Protein AF-A0A9D2CL68-F1 (afdb_monomer_lite)

Radius of gyration: 41.81 Å; chains: 1; bounding box: 88×127×93 Å

Organism: NCBI:txid2838475

pLDDT: mean 77.02, std 19.16, range [35.69, 97.31]

Structure (mmCIF, N/CA/C/O backbone):
data_AF-A0A9D2CL68-F1
#
_entry.id   AF-A0A9D2CL68-F1
#
loop_
_atom_site.group_PDB
_atom_site.id
_atom_site.type_symbol
_atom_site.label_atom_id
_atom_site.label_alt_id
_atom_site.label_comp_id
_atom_site.label_asym_id
_atom_site.label_entity_id
_atom_site.label_seq_id
_atom_site.pdbx_PDB_ins_code
_atom_site.Cartn_x
_atom_site.Cartn_y
_atom_site.Cartn_z
_atom_site.occupancy
_atom_site.B_iso_or_equiv
_atom_site.auth_seq_id
_atom_site.auth_comp_id
_atom_site.auth_asym_id
_atom_site.auth_atom_id
_atom_site.pdbx_PDB_model_num
ATOM 1 N N . MET A 1 1 ? 48.695 60.028 10.347 1.00 41.09 1 MET A N 1
ATOM 2 C CA . MET A 1 1 ? 48.444 58.749 9.650 1.00 41.09 1 MET A CA 1
ATOM 3 C C . MET A 1 1 ? 47.715 59.037 8.351 1.00 41.09 1 MET A C 1
ATOM 5 O O . MET A 1 1 ? 46.585 59.495 8.410 1.00 41.09 1 MET A O 1
ATOM 9 N N . ALA A 1 2 ? 48.354 58.797 7.210 1.00 38.94 2 ALA A N 1
ATOM 10 C CA . ALA A 1 2 ? 47.689 58.526 5.937 1.00 38.94 2 ALA A CA 1
ATOM 11 C C . ALA A 1 2 ? 48.730 57.860 5.027 1.00 38.94 2 ALA A C 1
ATOM 13 O O . ALA A 1 2 ? 49.757 58.460 4.725 1.00 38.94 2 ALA A O 1
ATOM 14 N N . SER A 1 3 ? 48.499 56.601 4.664 1.00 46.25 3 SER A N 1
ATOM 15 C CA . SER A 1 3 ? 49.307 55.857 3.699 1.00 46.25 3 SER A CA 1
ATOM 16 C C . SER A 1 3 ? 48.374 55.285 2.649 1.00 46.25 3 SER A C 1
ATOM 18 O O . SER A 1 3 ? 47.432 54.571 2.996 1.00 46.25 3 SER A O 1
ATOM 20 N N . LYS A 1 4 ? 48.661 55.582 1.380 1.00 44.41 4 LYS A N 1
ATOM 21 C CA . LYS A 1 4 ? 48.534 54.617 0.287 1.00 44.41 4 LYS A CA 1
ATOM 22 C C . LYS A 1 4 ? 49.194 55.174 -0.968 1.00 44.41 4 LYS A C 1
ATOM 24 O O . LYS A 1 4 ? 48.723 56.154 -1.531 1.00 44.41 4 LYS A O 1
ATOM 29 N N . ILE A 1 5 ? 50.240 54.505 -1.435 1.00 54.69 5 ILE A N 1
ATOM 30 C CA . ILE A 1 5 ? 50.645 54.564 -2.838 1.00 54.69 5 ILE A CA 1
ATOM 31 C C . ILE A 1 5 ? 50.730 53.112 -3.290 1.00 54.69 5 ILE A C 1
ATOM 33 O O . ILE A 1 5 ? 51.575 52.358 -2.816 1.00 54.69 5 ILE A O 1
ATOM 37 N N . GLY A 1 6 ? 49.792 52.701 -4.137 1.00 44.69 6 GLY A N 1
ATOM 38 C CA . GLY A 1 6 ? 49.859 51.424 -4.835 1.00 44.69 6 GLY A CA 1
ATOM 39 C C . GLY A 1 6 ? 50.338 51.679 -6.255 1.00 44.69 6 GLY A C 1
ATOM 40 O O . GLY A 1 6 ? 49.649 52.359 -7.011 1.00 44.69 6 GLY A O 1
ATOM 41 N N . GLN A 1 7 ? 51.512 51.158 -6.606 1.00 58.44 7 GLN A N 1
ATOM 42 C CA . GLN A 1 7 ? 51.995 51.125 -7.983 1.00 58.44 7 GLN A CA 1
ATOM 43 C C . GLN A 1 7 ? 51.363 49.915 -8.682 1.00 58.44 7 GLN A C 1
ATOM 45 O O . GLN A 1 7 ? 51.482 48.788 -8.205 1.00 58.44 7 GLN A O 1
ATOM 50 N N . VAL A 1 8 ? 50.657 50.156 -9.787 1.00 52.56 8 VAL A N 1
ATOM 51 C CA . VAL A 1 8 ? 50.037 49.106 -10.604 1.00 52.56 8 VAL A CA 1
ATOM 52 C C . VAL A 1 8 ? 50.963 48.805 -11.777 1.00 52.56 8 VAL A C 1
ATOM 54 O O . VAL A 1 8 ? 51.162 49.655 -12.642 1.00 52.56 8 VAL A O 1
ATOM 57 N N . THR A 1 9 ? 51.524 47.599 -11.806 1.00 55.41 9 THR A N 1
ATOM 58 C CA . THR A 1 9 ? 52.290 47.085 -12.948 1.00 55.41 9 THR A CA 1
ATOM 59 C C . THR A 1 9 ? 51.378 46.186 -13.775 1.00 55.41 9 THR A C 1
ATOM 61 O O . THR A 1 9 ? 50.879 45.180 -13.273 1.00 55.41 9 THR A O 1
ATOM 64 N N . TYR A 1 10 ? 51.150 46.538 -15.040 1.00 49.12 10 TYR A N 1
ATOM 65 C CA . TYR A 1 10 ? 50.358 45.723 -15.960 1.00 49.12 10 TYR A CA 1
ATOM 66 C C . TYR A 1 10 ? 51.259 44.675 -16.620 1.00 49.12 10 TYR A C 1
ATOM 68 O O . TYR A 1 10 ? 52.189 45.022 -17.344 1.00 49.12 10 TYR A O 1
ATOM 76 N N . LEU A 1 11 ? 50.991 43.392 -16.372 1.00 51.81 11 LEU A N 1
ATOM 77 C CA . LEU A 1 11 ? 51.608 42.297 -17.121 1.00 51.81 11 LEU A CA 1
ATOM 78 C C . LEU A 1 11 ? 50.937 42.199 -18.497 1.00 51.81 11 LEU A C 1
ATOM 80 O O . LEU A 1 11 ? 49.707 42.184 -18.585 1.00 51.81 11 LEU A O 1
ATOM 84 N N . GLN A 1 12 ? 51.729 42.126 -19.570 1.00 59.56 12 GLN A N 1
ATOM 85 C CA . GLN A 1 12 ? 51.199 41.878 -20.910 1.00 59.56 12 GLN A CA 1
ATOM 86 C C . GLN A 1 12 ? 50.575 40.478 -20.956 1.00 59.56 12 GLN A C 1
ATOM 88 O O . GLN A 1 12 ? 51.215 39.480 -20.625 1.00 59.56 12 GLN A O 1
ATOM 93 N N . LYS A 1 13 ? 49.300 40.415 -21.342 1.00 51.78 13 LYS A N 1
ATOM 94 C CA . LYS A 1 13 ? 48.566 39.164 -21.527 1.00 51.78 13 LYS A CA 1
ATOM 95 C C . LYS A 1 13 ? 49.196 38.403 -22.697 1.00 51.78 13 LYS A C 1
ATOM 97 O O . LYS A 1 13 ? 49.239 38.942 -23.798 1.00 51.78 13 LYS A O 1
ATOM 102 N N . GLY A 1 14 ? 49.680 37.183 -22.452 1.00 56.53 14 GLY A N 1
ATOM 103 C CA . GLY A 1 14 ? 50.157 36.296 -23.516 1.00 56.53 14 GLY A CA 1
ATOM 104 C C . GLY A 1 14 ? 49.073 36.062 -24.572 1.00 56.53 14 GLY A C 1
ATOM 105 O O . GLY A 1 14 ? 47.879 36.107 -24.252 1.00 56.53 14 GLY A O 1
ATOM 106 N N . GLU A 1 15 ? 49.480 35.859 -25.825 1.00 66.19 15 GLU A N 1
ATOM 107 C CA . GLU A 1 15 ? 48.543 35.663 -26.933 1.00 66.19 15 GLU A CA 1
ATOM 108 C C . GLU A 1 15 ? 47.627 34.460 -26.679 1.00 66.19 15 GLU A C 1
ATOM 110 O O . GLU A 1 15 ? 48.023 33.431 -26.127 1.00 66.19 15 GLU A O 1
ATOM 115 N N . LYS A 1 16 ? 46.353 34.624 -27.045 1.00 59.41 16 LYS A N 1
ATOM 116 C CA . LYS A 1 16 ? 45.346 33.571 -26.950 1.00 59.41 16 LYS A CA 1
ATOM 117 C C . LYS A 1 16 ? 45.708 32.509 -27.989 1.00 59.41 16 LYS A C 1
ATOM 119 O O . LYS A 1 16 ? 45.702 32.825 -29.170 1.00 59.41 16 LYS A O 1
ATOM 124 N N . GLY A 1 17 ? 46.001 31.283 -27.556 1.00 57.84 17 GLY A N 1
ATOM 125 C CA . GLY A 1 17 ? 46.155 30.163 -28.487 1.00 57.84 17 GLY A CA 1
ATOM 126 C C . GLY A 1 17 ? 44.896 29.976 -29.339 1.00 57.84 17 GLY A C 1
ATOM 127 O O . GLY A 1 17 ? 43.792 30.310 -28.888 1.00 57.84 17 GLY A O 1
ATOM 128 N N . ASP A 1 18 ? 45.062 29.467 -30.558 1.00 63.00 18 ASP A N 1
ATOM 129 C CA . ASP A 1 18 ? 43.951 29.238 -31.481 1.00 63.00 18 ASP A CA 1
ATOM 130 C C . ASP A 1 18 ? 42.862 28.369 -30.836 1.00 63.00 18 ASP A C 1
ATOM 132 O O . ASP A 1 18 ? 43.133 27.444 -30.063 1.00 63.00 18 ASP A O 1
ATOM 136 N N . ALA A 1 19 ? 41.598 28.692 -31.123 1.00 57.28 19 ALA A N 1
ATOM 137 C CA . ALA A 1 19 ? 40.487 27.850 -30.708 1.00 57.28 19 ALA A CA 1
ATOM 138 C C . ALA A 1 19 ? 40.583 26.534 -31.487 1.00 57.28 19 ALA A C 1
ATOM 140 O O . ALA A 1 19 ? 40.503 26.554 -32.708 1.00 57.28 19 ALA A O 1
ATOM 141 N N . GLY A 1 20 ? 40.778 25.409 -30.797 1.00 57.12 20 GLY A N 1
ATOM 142 C CA . GLY A 1 20 ? 40.793 24.107 -31.462 1.00 57.12 20 GLY A CA 1
ATOM 143 C C . GLY A 1 20 ? 39.478 23.851 -32.202 1.00 57.12 20 GLY A C 1
ATOM 144 O O . GLY A 1 20 ? 38.408 24.210 -31.700 1.00 57.12 20 GLY A O 1
ATOM 145 N N . ASP A 1 21 ? 39.557 23.223 -33.375 1.00 64.00 21 ASP A N 1
ATOM 146 C CA . ASP A 1 21 ? 38.376 22.865 -34.154 1.00 64.00 21 ASP A CA 1
ATOM 147 C C . ASP A 1 21 ? 37.488 21.910 -33.353 1.00 64.00 21 ASP A C 1
ATOM 149 O O . ASP A 1 21 ? 37.909 20.840 -32.899 1.00 64.00 21 ASP A O 1
ATOM 153 N N . ARG A 1 22 ? 36.226 22.300 -33.157 1.00 64.50 22 ARG A N 1
ATOM 154 C CA . ARG A 1 22 ? 35.227 21.401 -32.588 1.00 64.50 22 ARG A CA 1
ATOM 155 C C . ARG A 1 22 ? 34.868 20.396 -33.680 1.00 64.50 22 ARG A C 1
ATOM 157 O O . ARG A 1 22 ? 34.143 20.742 -34.604 1.00 64.50 22 ARG A O 1
ATOM 164 N N . GLY A 1 23 ? 35.392 19.175 -33.575 1.00 72.81 23 GLY A N 1
ATOM 165 C CA . GLY A 1 23 ? 35.028 18.073 -34.469 1.00 72.81 23 GLY A CA 1
ATOM 166 C C . GLY A 1 23 ? 33.510 17.805 -34.506 1.00 72.81 23 GLY A C 1
ATOM 167 O O . GLY A 1 23 ? 32.762 18.334 -33.671 1.00 72.81 23 GLY A O 1
ATOM 168 N N . PRO A 1 24 ? 33.039 16.976 -35.454 1.00 81.00 24 PRO A N 1
ATOM 169 C CA . PRO A 1 24 ? 31.614 16.742 -35.676 1.00 81.00 24 PRO A CA 1
ATOM 170 C C . PRO A 1 24 ? 30.920 16.208 -34.417 1.00 81.00 24 PRO A C 1
ATOM 172 O O . PRO A 1 24 ? 31.455 15.369 -33.685 1.00 81.00 24 PRO A O 1
ATOM 175 N N . SER A 1 25 ? 29.703 16.688 -34.159 1.00 83.44 25 SER A N 1
ATOM 176 C CA . SER A 1 25 ? 28.900 16.268 -33.005 1.00 83.44 25 SER A CA 1
ATOM 177 C C . SER A 1 25 ? 28.061 15.030 -33.330 1.00 83.44 25 SER A C 1
ATOM 179 O O . SER A 1 25 ? 27.580 14.854 -34.444 1.00 83.44 25 SER A O 1
ATOM 181 N N . LEU A 1 26 ? 27.838 14.152 -32.354 1.00 81.19 26 LEU A N 1
ATOM 182 C CA . LEU A 1 26 ? 26.971 12.991 -32.567 1.00 81.19 26 LEU A CA 1
ATOM 183 C C . LEU A 1 26 ? 25.503 13.407 -32.701 1.00 81.19 26 LEU A C 1
ATOM 185 O O . LEU A 1 26 ? 24.995 14.160 -31.870 1.00 81.19 26 LEU A O 1
ATOM 189 N N . ARG A 1 27 ? 24.813 12.871 -33.714 1.00 85.81 27 ARG A N 1
ATOM 190 C CA . ARG A 1 27 ? 23.383 13.097 -33.960 1.00 85.81 27 ARG A CA 1
ATOM 191 C C . ARG A 1 27 ? 22.660 11.759 -34.117 1.00 85.81 27 ARG A C 1
ATOM 193 O O . ARG A 1 27 ? 22.935 10.992 -35.031 1.00 85.81 27 ARG A O 1
ATOM 200 N N . GLY A 1 28 ? 21.740 11.460 -33.203 1.00 76.25 28 GLY A N 1
ATOM 201 C CA . GLY A 1 28 ? 21.021 10.181 -33.147 1.00 76.25 28 GLY A CA 1
ATOM 202 C C . GLY A 1 28 ? 21.151 9.473 -31.790 1.00 76.25 28 GLY A C 1
ATOM 203 O O . GLY A 1 28 ? 21.704 10.056 -30.858 1.00 76.25 28 GLY A O 1
ATOM 204 N N . PRO A 1 29 ? 20.636 8.235 -31.652 1.00 82.25 29 PRO A N 1
ATOM 205 C CA . PRO A 1 29 ? 20.155 7.369 -32.728 1.00 82.25 29 PRO A CA 1
ATOM 206 C C . PRO A 1 29 ? 18.729 7.704 -33.208 1.00 82.25 29 PRO A C 1
ATOM 208 O O . PRO A 1 29 ? 17.794 7.744 -32.415 1.00 82.25 29 PRO A O 1
ATOM 211 N N . LEU A 1 30 ? 18.545 7.903 -34.517 1.00 84.25 30 LEU A N 1
ATOM 212 C CA . LEU A 1 30 ? 17.237 8.122 -35.156 1.00 84.25 30 LEU A CA 1
ATOM 213 C C . LEU A 1 30 ? 16.649 6.798 -35.667 1.00 84.25 30 LEU A C 1
ATOM 215 O O . LEU A 1 30 ? 17.352 6.040 -36.313 1.00 84.25 30 LEU A O 1
ATOM 219 N N . ASP A 1 31 ? 15.364 6.501 -35.490 1.00 88.25 31 ASP A N 1
ATOM 220 C CA . ASP A 1 31 ? 14.771 5.330 -36.163 1.00 88.25 31 ASP A CA 1
ATOM 221 C C . ASP A 1 31 ? 14.797 5.523 -37.684 1.00 88.25 31 ASP A C 1
ATOM 223 O O . ASP A 1 31 ? 14.068 6.357 -38.223 1.00 88.25 31 ASP A O 1
ATOM 227 N N . TRP A 1 32 ? 15.632 4.750 -38.389 1.00 92.31 32 TRP A N 1
ATOM 228 C CA . TRP A 1 32 ? 15.843 4.891 -39.826 1.00 92.31 32 TRP A CA 1
ATOM 229 C C . TRP A 1 32 ? 14.521 4.792 -40.575 1.00 92.31 32 TRP A C 1
ATOM 231 O O . TRP A 1 32 ? 14.319 5.553 -41.518 1.00 92.31 32 TRP A O 1
ATOM 241 N N . LYS A 1 33 ? 13.589 3.919 -40.156 1.00 88.69 33 LYS A N 1
ATOM 242 C CA . LYS A 1 33 ? 12.283 3.776 -40.827 1.00 88.69 33 LYS A CA 1
ATOM 243 C C . LYS A 1 33 ? 11.426 5.042 -40.726 1.00 88.69 33 LYS A C 1
ATOM 245 O O . LYS A 1 33 ? 10.538 5.210 -41.554 1.00 88.69 33 LYS A O 1
ATOM 250 N N . LYS A 1 34 ? 11.705 5.926 -39.764 1.00 89.81 34 LYS A N 1
ATOM 251 C CA . LYS A 1 34 ? 10.950 7.160 -39.493 1.00 89.81 34 LYS A CA 1
ATOM 252 C C . LYS A 1 34 ? 11.611 8.429 -40.036 1.00 89.81 34 LYS A C 1
ATOM 254 O O . LYS A 1 34 ? 10.980 9.477 -40.024 1.00 89.81 34 LYS A O 1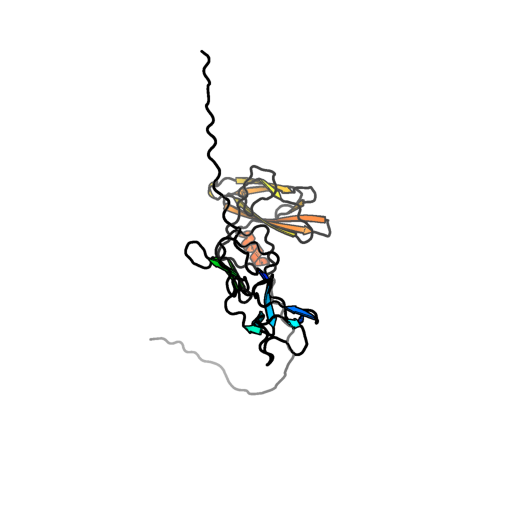
ATOM 259 N N . VAL A 1 35 ? 12.854 8.351 -40.516 1.00 91.88 35 VAL A N 1
ATOM 260 C CA . VAL A 1 35 ? 13.526 9.488 -41.169 1.00 91.88 35 VAL A CA 1
ATOM 261 C C . VAL A 1 35 ? 12.959 9.701 -42.582 1.00 91.88 35 VAL A C 1
ATOM 263 O O . VAL A 1 35 ? 12.783 8.728 -43.315 1.00 91.88 35 VAL A O 1
ATOM 266 N N . GLU A 1 36 ? 12.708 10.951 -42.984 1.00 92.88 36 GLU A N 1
ATOM 267 C CA . GLU A 1 36 ? 12.136 11.324 -44.290 1.00 92.88 36 GLU A CA 1
ATOM 268 C C . GLU A 1 36 ? 13.088 11.082 -45.475 1.00 92.88 36 GLU A C 1
ATOM 270 O O . GLU A 1 36 ? 14.306 11.268 -45.381 1.00 92.88 36 GLU A O 1
ATOM 275 N N . THR A 1 37 ? 12.536 10.674 -46.623 1.00 93.56 37 THR A N 1
ATOM 276 C CA . THR A 1 37 ? 13.293 10.528 -47.880 1.00 93.56 37 THR A CA 1
ATOM 277 C C . THR A 1 37 ? 13.924 11.862 -48.275 1.00 93.56 37 THR A C 1
ATOM 279 O O . THR A 1 37 ? 13.272 12.896 -48.228 1.00 93.56 37 THR A O 1
ATOM 282 N N . GLY A 1 38 ? 15.192 11.840 -48.689 1.00 92.62 38 GLY A N 1
ATOM 283 C CA . GLY A 1 38 ? 15.956 13.052 -48.992 1.00 92.62 38 GLY A CA 1
ATOM 284 C C . GLY A 1 38 ? 16.735 13.636 -47.808 1.00 92.62 38 GLY A C 1
ATOM 285 O O . GLY A 1 38 ? 17.585 14.492 -48.047 1.00 92.62 38 GLY A O 1
ATOM 286 N N . PHE A 1 39 ? 16.534 13.150 -46.571 1.00 94.88 39 PHE A N 1
ATOM 287 C CA . PHE A 1 39 ? 17.338 13.559 -45.410 1.00 94.88 39 PHE A CA 1
ATOM 288 C C . PHE A 1 39 ? 18.833 13.328 -45.656 1.00 94.88 39 PHE A C 1
ATOM 290 O O . PHE A 1 39 ? 19.222 12.250 -46.108 1.00 94.88 39 PHE A O 1
ATOM 297 N N . GLN A 1 40 ? 19.658 14.328 -45.350 1.00 96.50 40 GLN A N 1
ATOM 298 C CA . GLN A 1 40 ? 21.104 14.274 -45.554 1.00 96.50 40 GLN A CA 1
ATOM 299 C C . GLN A 1 40 ? 21.794 13.699 -44.316 1.00 96.50 40 GLN A C 1
ATOM 301 O O . GLN A 1 40 ? 22.007 14.410 -43.331 1.00 96.50 40 GLN A O 1
ATOM 306 N N . PHE A 1 41 ? 22.136 12.412 -44.375 1.00 96.38 41 PHE A N 1
ATOM 307 C CA . PHE A 1 41 ? 22.974 11.785 -43.361 1.00 96.38 41 PHE A CA 1
ATOM 308 C C . PHE A 1 41 ? 24.434 12.170 -43.570 1.00 96.38 41 PHE A C 1
ATOM 310 O O . PHE A 1 41 ? 24.908 12.174 -44.705 1.00 96.38 41 PHE A O 1
ATOM 317 N N . GLN A 1 42 ? 25.132 12.444 -42.476 1.00 96.12 42 GLN A N 1
ATOM 318 C CA . GLN A 1 42 ? 26.525 12.858 -42.427 1.00 96.12 42 GLN A CA 1
ATOM 319 C C . GLN A 1 42 ? 27.367 11.790 -41.737 1.00 96.12 42 GLN A C 1
ATOM 321 O O . GLN A 1 42 ? 26.966 11.185 -40.737 1.00 96.12 42 GLN A O 1
ATOM 326 N N . SER A 1 43 ? 28.529 11.529 -42.317 1.00 91.75 43 SER A N 1
ATOM 327 C CA . SER A 1 43 ? 29.478 10.533 -41.829 1.00 91.75 43 SER A CA 1
ATOM 328 C C . SER A 1 43 ? 30.402 11.058 -40.728 1.00 91.75 43 SER A C 1
ATOM 330 O O . SER A 1 43 ? 30.985 10.261 -39.988 1.00 91.75 43 SER A O 1
ATOM 332 N N . GLY A 1 44 ? 30.496 12.384 -40.604 1.00 88.94 44 GLY A N 1
ATOM 333 C CA . GLY A 1 44 ? 31.461 13.092 -39.772 1.00 88.94 44 GLY A CA 1
ATOM 334 C C . GLY A 1 44 ? 32.797 13.323 -40.470 1.00 88.94 44 GLY A C 1
ATOM 335 O O . GLY A 1 44 ? 33.827 13.304 -39.803 1.00 88.94 44 GLY A O 1
ATOM 336 N N . ALA A 1 45 ? 32.798 13.470 -41.797 1.00 88.06 45 ALA A N 1
ATOM 337 C CA . ALA A 1 45 ? 33.985 13.872 -42.546 1.00 88.06 45 ALA A CA 1
ATOM 338 C C . ALA A 1 45 ? 34.373 15.332 -42.237 1.00 88.06 45 ALA A C 1
ATOM 340 O O . ALA A 1 45 ? 33.584 16.089 -41.670 1.00 88.06 45 ALA A O 1
ATOM 341 N N . ASP A 1 46 ? 35.584 15.742 -42.614 1.00 85.56 46 ASP A N 1
ATOM 342 C CA . ASP A 1 46 ? 36.077 17.100 -42.366 1.00 85.56 46 ASP A CA 1
ATOM 343 C C . ASP A 1 46 ? 35.123 18.160 -42.945 1.00 85.56 46 ASP A C 1
ATOM 345 O O . ASP A 1 46 ? 34.750 18.119 -44.118 1.00 85.56 46 ASP A O 1
ATOM 349 N N . GLY A 1 47 ? 34.719 19.115 -42.103 1.00 84.75 47 GLY A N 1
ATOM 350 C CA . GLY A 1 47 ? 33.743 20.153 -42.452 1.00 84.75 47 GLY A CA 1
ATOM 351 C C . GLY A 1 47 ? 32.275 19.742 -42.294 1.00 84.75 47 GLY A C 1
ATOM 352 O O . GLY A 1 47 ? 31.395 20.584 -42.482 1.00 84.75 47 GLY A O 1
ATOM 353 N N . GLU A 1 48 ? 31.987 18.491 -41.924 1.00 90.44 48 GLU A N 1
ATOM 354 C CA . GLU A 1 48 ? 30.640 18.067 -41.540 1.00 90.44 48 GLU A CA 1
ATOM 355 C C . GLU A 1 48 ? 30.332 18.430 -40.087 1.00 90.44 48 GLU A C 1
ATOM 357 O O . GLU A 1 48 ? 31.187 18.391 -39.203 1.00 90.44 48 GLU A O 1
ATOM 362 N N . GLU A 1 49 ? 29.072 18.771 -39.834 1.00 89.50 49 GLU A N 1
ATOM 363 C CA . GLU A 1 49 ? 28.612 19.167 -38.504 1.00 89.50 49 GLU A CA 1
ATOM 364 C C . GLU A 1 49 ? 28.322 17.944 -37.622 1.00 89.50 49 GLU A C 1
ATOM 366 O O . GLU A 1 49 ? 28.476 18.007 -36.398 1.00 89.50 49 GLU A O 1
ATOM 371 N N . PHE A 1 50 ? 27.933 16.816 -38.233 1.00 91.81 50 PHE A N 1
ATOM 372 C CA . PHE A 1 50 ? 27.423 15.652 -37.520 1.00 91.81 50 PHE A CA 1
ATOM 373 C C . PHE A 1 50 ? 28.061 14.321 -37.916 1.00 91.81 50 PHE A C 1
ATOM 375 O O . PHE A 1 50 ? 28.393 14.074 -39.071 1.00 91.81 50 PHE A O 1
ATOM 382 N N . ILE A 1 51 ? 28.117 13.417 -36.939 1.00 89.06 51 ILE A N 1
ATOM 383 C CA . ILE A 1 51 ? 28.189 11.969 -37.155 1.00 89.06 51 ILE A CA 1
ATOM 384 C C . ILE A 1 51 ? 26.788 11.401 -36.894 1.00 89.06 51 ILE A C 1
ATOM 386 O O . ILE A 1 51 ? 26.321 11.428 -35.750 1.00 89.06 51 ILE A O 1
ATOM 390 N N . ASP A 1 52 ? 26.117 10.881 -37.924 1.00 91.94 52 ASP A N 1
ATOM 391 C CA . ASP A 1 52 ? 24.748 10.368 -37.792 1.00 91.94 52 ASP A CA 1
ATOM 392 C C . ASP A 1 52 ? 24.666 8.903 -37.351 1.00 91.94 52 ASP A C 1
ATOM 394 O O . ASP A 1 52 ? 25.347 8.026 -37.894 1.00 91.94 52 ASP A O 1
ATOM 398 N N . ILE A 1 53 ? 23.737 8.632 -36.429 1.00 89.50 53 ILE A N 1
ATOM 399 C CA . ILE A 1 53 ? 23.374 7.298 -35.942 1.00 89.50 53 ILE A CA 1
ATOM 400 C C . ILE A 1 53 ? 21.892 7.033 -36.153 1.00 89.50 53 ILE A C 1
ATOM 402 O O . ILE A 1 53 ? 21.054 7.889 -35.876 1.00 89.50 53 ILE A O 1
ATOM 406 N N . VAL A 1 54 ? 21.550 5.814 -36.568 1.00 90.56 54 VAL A N 1
ATOM 407 C CA . VAL A 1 54 ? 20.167 5.362 -36.723 1.00 90.56 54 VAL A CA 1
ATOM 408 C C . VAL A 1 54 ? 19.898 4.002 -36.085 1.00 90.56 54 VAL A C 1
ATOM 410 O O . VAL A 1 54 ? 20.796 3.171 -36.026 1.00 90.56 54 VAL A O 1
ATOM 413 N N . THR A 1 55 ? 18.664 3.728 -35.655 1.00 89.88 55 THR A N 1
ATOM 414 C CA . THR A 1 55 ? 18.176 2.368 -35.387 1.00 89.88 55 THR A CA 1
ATOM 415 C C . THR A 1 55 ? 17.479 1.793 -36.611 1.00 89.88 55 THR A C 1
ATOM 417 O O . THR A 1 55 ? 16.657 2.445 -37.248 1.00 89.88 55 THR A O 1
ATOM 420 N N . TYR A 1 56 ? 17.777 0.547 -36.957 1.00 89.62 56 TYR A N 1
ATOM 421 C CA . TYR A 1 56 ? 17.069 -0.176 -38.009 1.00 89.62 56 TYR A CA 1
ATOM 422 C C . TYR A 1 56 ? 17.048 -1.665 -37.681 1.00 89.62 56 TYR A C 1
ATOM 424 O O . TYR A 1 56 ? 18.092 -2.257 -37.422 1.00 89.62 56 TYR A O 1
ATOM 432 N N . ASN A 1 57 ? 15.853 -2.266 -37.658 1.00 87.56 57 ASN A N 1
ATOM 433 C CA . ASN A 1 57 ? 15.648 -3.679 -37.312 1.00 87.56 57 ASN A CA 1
ATOM 434 C C . ASN A 1 57 ? 16.385 -4.099 -36.020 1.00 87.56 57 ASN A C 1
ATOM 436 O O . ASN A 1 57 ? 17.073 -5.116 -35.986 1.00 87.56 57 ASN A O 1
ATOM 440 N N . GLY A 1 58 ? 16.272 -3.275 -34.971 1.00 77.31 58 GLY A N 1
ATOM 441 C CA . GLY A 1 58 ? 16.848 -3.553 -33.649 1.00 77.31 58 GLY A CA 1
ATOM 442 C C . GLY A 1 58 ? 18.359 -3.328 -33.522 1.00 77.31 58 GLY A C 1
ATOM 443 O O . GLY A 1 58 ? 18.921 -3.653 -32.485 1.00 77.31 58 GLY A O 1
ATOM 444 N N . LYS A 1 59 ? 19.033 -2.777 -34.543 1.00 81.94 59 LYS A N 1
ATOM 445 C CA . LYS A 1 59 ? 20.474 -2.473 -34.506 1.00 81.94 59 LYS A CA 1
ATOM 446 C C . LYS A 1 59 ? 20.741 -0.988 -34.698 1.00 81.94 59 LYS A C 1
ATOM 448 O O . LYS A 1 59 ? 20.006 -0.322 -35.423 1.00 81.94 59 LYS A O 1
ATOM 453 N N . TYR A 1 60 ? 21.822 -0.501 -34.099 1.00 87.62 60 TYR A N 1
ATOM 454 C CA . TYR A 1 60 ? 22.328 0.853 -34.307 1.00 87.62 60 TYR A CA 1
ATOM 455 C C . TYR A 1 60 ? 23.317 0.882 -35.473 1.00 87.62 60 TYR A C 1
ATOM 457 O O . TYR A 1 60 ? 24.195 0.025 -35.575 1.00 87.62 60 TYR A O 1
ATOM 465 N N . TYR A 1 61 ? 23.204 1.882 -36.338 1.00 90.81 61 TYR A N 1
ATOM 466 C CA . TYR A 1 61 ? 24.045 2.065 -37.511 1.00 90.81 61 TYR A CA 1
ATOM 467 C C . TYR A 1 61 ? 24.562 3.490 -37.587 1.00 90.81 61 TYR A C 1
ATOM 469 O O . TYR A 1 61 ? 23.793 4.433 -37.463 1.00 90.81 61 TYR A O 1
ATOM 477 N N . GLN A 1 62 ? 25.859 3.632 -37.819 1.00 92.00 62 GLN A N 1
ATOM 478 C CA . GLN A 1 62 ? 26.517 4.894 -38.088 1.00 92.00 62 GLN A CA 1
ATOM 479 C C . GLN A 1 62 ? 26.597 5.104 -39.593 1.00 92.00 62 GLN A C 1
ATOM 481 O O . GLN A 1 62 ? 26.993 4.200 -40.334 1.00 92.00 62 GLN A O 1
ATOM 486 N N . CYS A 1 63 ? 26.261 6.308 -40.037 1.00 93.56 63 CYS A N 1
ATOM 487 C CA . CYS A 1 63 ? 26.537 6.741 -41.395 1.00 93.56 63 CYS A CA 1
ATOM 488 C C . CYS A 1 63 ? 28.059 6.811 -41.609 1.00 93.56 63 CYS A C 1
ATOM 490 O O . CYS A 1 63 ? 28.772 7.437 -40.829 1.00 93.56 63 CYS A O 1
ATOM 492 N N . ILE A 1 64 ? 28.572 6.148 -42.643 1.00 92.56 64 ILE A N 1
ATOM 493 C CA . ILE A 1 64 ? 30.008 6.170 -42.999 1.00 92.56 64 ILE A CA 1
ATOM 494 C C . ILE A 1 64 ? 3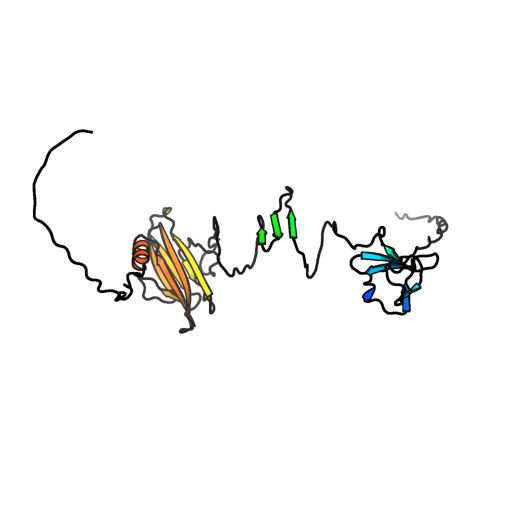0.285 6.859 -44.321 1.00 92.56 64 ILE A C 1
ATOM 496 O O . ILE A 1 64 ? 31.433 7.142 -44.639 1.00 92.56 64 ILE A O 1
ATOM 500 N N . VAL A 1 65 ? 29.228 7.122 -45.081 1.00 94.44 65 VAL A N 1
ATOM 501 C CA . VAL A 1 65 ? 29.286 7.861 -46.331 1.00 94.44 65 VAL A CA 1
ATOM 502 C C . VAL A 1 65 ? 28.085 8.782 -46.352 1.00 94.44 65 VAL A C 1
ATOM 504 O O . VAL A 1 65 ? 26.947 8.307 -46.337 1.00 94.44 65 VAL A O 1
ATOM 507 N N . SER A 1 66 ? 28.327 10.086 -46.396 1.00 95.69 66 SER A N 1
ATOM 508 C CA . SER A 1 66 ? 27.258 11.077 -46.383 1.00 95.69 66 SER A CA 1
ATOM 509 C C . SER A 1 66 ? 26.359 10.947 -47.605 1.00 95.69 66 SER A C 1
ATOM 511 O O . SER A 1 66 ? 26.831 10.787 -48.735 1.00 95.69 66 SER A O 1
ATOM 513 N N . HIS A 1 67 ? 25.047 10.937 -47.384 1.00 94.88 67 HIS A N 1
ATOM 514 C CA . HIS A 1 67 ? 24.086 10.629 -48.436 1.00 94.88 67 HIS A CA 1
ATOM 515 C C . HIS A 1 67 ? 22.673 11.122 -48.123 1.00 94.88 67 HIS A C 1
ATOM 517 O O . HIS A 1 67 ? 22.228 11.119 -46.977 1.00 94.88 67 HIS A O 1
ATOM 523 N N . SER A 1 68 ? 21.911 11.408 -49.183 1.00 95.75 68 SER A N 1
ATOM 524 C CA . SER A 1 68 ? 20.454 11.526 -49.101 1.00 95.75 68 SER A CA 1
ATOM 525 C C . SER A 1 68 ? 19.820 10.161 -48.825 1.00 95.75 68 SER A C 1
ATOM 527 O O . SER A 1 68 ? 20.083 9.200 -49.571 1.00 95.75 68 SER A O 1
ATOM 529 N N . LYS A 1 69 ? 18.927 10.078 -47.831 1.00 95.38 69 LYS A N 1
ATOM 530 C CA . LYS A 1 69 ? 18.082 8.903 -47.591 1.00 95.38 69 LYS A CA 1
ATOM 531 C C . LYS A 1 69 ? 17.296 8.560 -48.857 1.00 95.38 69 LYS A C 1
ATOM 533 O O . LYS A 1 69 ? 16.624 9.411 -49.434 1.00 95.38 69 LYS A O 1
ATOM 538 N N . SER A 1 70 ? 17.330 7.292 -49.245 1.00 93.81 70 SER A N 1
ATOM 539 C CA . SER A 1 70 ? 16.502 6.726 -50.314 1.00 93.81 70 SER A CA 1
ATOM 540 C C . SER A 1 70 ? 16.186 5.260 -50.015 1.00 93.81 70 SER A C 1
ATOM 542 O O . SER A 1 70 ? 16.789 4.659 -49.122 1.00 93.81 70 SER A O 1
ATOM 544 N N . SER A 1 71 ? 15.240 4.681 -50.757 1.00 90.44 71 SER A N 1
ATOM 545 C CA . SER A 1 71 ? 14.791 3.293 -50.576 1.00 90.44 71 SER A CA 1
ATOM 546 C C . SER A 1 71 ? 15.898 2.257 -50.779 1.00 90.44 71 SER A C 1
ATOM 548 O O . SER A 1 71 ? 15.828 1.184 -50.194 1.00 90.44 71 SER A O 1
ATOM 550 N N . SER A 1 72 ? 16.934 2.575 -51.557 1.00 89.62 72 SER A N 1
ATOM 551 C CA . SER A 1 72 ? 18.079 1.693 -51.802 1.00 89.62 72 SER A CA 1
ATOM 552 C C . SER A 1 72 ? 19.215 1.854 -50.787 1.00 89.62 72 SER A C 1
ATOM 554 O O . SER A 1 72 ? 20.086 0.994 -50.721 1.00 89.62 72 SER A O 1
ATOM 556 N N . ARG A 1 73 ? 19.213 2.917 -49.967 1.00 92.56 73 ARG A N 1
ATOM 557 C CA . ARG A 1 73 ? 20.308 3.269 -49.037 1.00 92.56 73 ARG A CA 1
ATOM 558 C C . ARG A 1 73 ? 19.954 3.015 -47.573 1.00 92.56 73 ARG A C 1
ATOM 560 O O . ARG A 1 73 ? 20.250 3.820 -46.690 1.00 92.56 73 ARG A O 1
ATOM 567 N N . TYR A 1 74 ? 19.273 1.907 -47.308 1.00 92.94 74 TYR A N 1
ATOM 568 C CA . TYR A 1 74 ? 18.925 1.504 -45.948 1.00 92.94 74 TYR A CA 1
ATOM 569 C C . TYR A 1 74 ? 20.101 0.826 -45.227 1.00 92.94 74 TYR A C 1
ATOM 571 O O . TYR A 1 74 ? 20.996 0.283 -45.887 1.00 92.94 74 TYR A O 1
ATOM 579 N N . PRO A 1 75 ? 20.128 0.825 -43.883 1.00 92.88 75 PRO A N 1
ATOM 580 C CA . PRO A 1 75 ? 21.138 0.109 -43.125 1.00 92.88 75 PRO A CA 1
ATOM 581 C C . PRO A 1 75 ? 21.055 -1.397 -43.382 1.00 92.88 75 PRO A C 1
ATOM 583 O O . PRO A 1 75 ? 20.014 -2.016 -43.177 1.00 92.88 75 PRO A O 1
ATOM 586 N N . GLY A 1 76 ? 22.149 -1.985 -43.869 1.00 84.50 76 GLY A N 1
ATOM 587 C CA . GLY A 1 76 ? 22.183 -3.376 -44.340 1.00 84.50 76 GLY A CA 1
ATOM 588 C C . GLY A 1 76 ? 21.905 -3.565 -45.839 1.00 84.50 76 GLY A C 1
ATOM 589 O O . GLY A 1 76 ? 21.820 -4.703 -46.290 1.00 84.50 76 GLY A O 1
ATOM 590 N N . SER A 1 77 ? 21.771 -2.486 -46.617 1.00 87.88 77 SER A N 1
ATOM 591 C CA . SER A 1 77 ? 21.830 -2.548 -48.087 1.00 87.88 77 SER A CA 1
ATOM 592 C C . SER A 1 77 ? 23.248 -2.868 -48.586 1.00 87.88 77 SER A C 1
ATOM 594 O O . SER A 1 77 ? 24.231 -2.641 -47.881 1.00 87.88 77 SER A O 1
ATOM 596 N N . SER A 1 78 ? 23.376 -3.339 -49.832 1.00 83.88 78 SER A N 1
ATOM 597 C CA . SER A 1 78 ? 24.665 -3.683 -50.463 1.00 83.88 78 SER A CA 1
ATOM 598 C C . SER A 1 78 ? 25.566 -2.480 -50.780 1.00 83.88 78 SER A C 1
ATOM 600 O O . SER A 1 78 ? 26.666 -2.659 -51.293 1.00 83.88 78 SER A O 1
ATOM 602 N N . TYR A 1 79 ? 25.106 -1.253 -50.518 1.00 81.75 79 TYR A N 1
ATOM 603 C CA . TYR A 1 79 ? 25.766 -0.021 -50.957 1.00 81.75 79 TYR A CA 1
ATOM 604 C C . TYR A 1 79 ? 26.705 0.620 -49.918 1.00 81.75 79 TYR A C 1
ATOM 606 O O . TYR A 1 79 ? 27.205 1.714 -50.154 1.00 81.75 79 TYR A O 1
ATOM 614 N N . ASN A 1 80 ? 26.964 -0.037 -48.782 1.00 85.38 80 ASN A N 1
ATOM 615 C CA . ASN A 1 80 ? 27.983 0.363 -47.795 1.00 85.38 80 ASN A CA 1
ATOM 616 C C . ASN A 1 80 ? 27.899 1.826 -47.286 1.00 85.38 80 ASN A C 1
ATOM 618 O O . ASN A 1 80 ? 28.917 2.432 -46.974 1.00 85.38 80 ASN A O 1
ATOM 622 N N . TYR A 1 81 ? 26.695 2.397 -47.154 1.00 92.88 81 TYR A N 1
ATOM 623 C CA . TYR A 1 81 ? 26.489 3.738 -46.564 1.00 92.88 81 TYR A CA 1
ATOM 624 C C . TYR A 1 81 ? 26.489 3.752 -45.033 1.00 92.88 81 TYR A C 1
ATOM 626 O O . TYR A 1 81 ? 26.684 4.790 -44.400 1.00 92.88 81 TYR A O 1
ATOM 634 N N . TRP A 1 82 ? 26.242 2.589 -44.441 1.00 93.38 82 TRP A N 1
ATOM 635 C CA . TRP A 1 82 ? 26.051 2.404 -43.015 1.00 93.38 82 TRP A CA 1
ATOM 636 C C . TRP A 1 82 ? 27.036 1.362 -42.519 1.00 93.38 82 TRP A C 1
ATOM 638 O O . TRP A 1 82 ? 27.098 0.262 -43.069 1.00 93.38 82 TRP A O 1
ATOM 648 N N . ARG A 1 83 ? 27.742 1.672 -41.437 1.00 90.06 83 ARG A N 1
ATOM 649 C CA . ARG A 1 83 ? 28.350 0.644 -40.590 1.00 90.06 83 ARG A CA 1
ATOM 650 C C . ARG A 1 83 ? 27.467 0.426 -39.380 1.00 90.06 83 ARG A C 1
ATOM 652 O O . ARG A 1 83 ? 26.743 1.325 -38.976 1.00 90.06 83 ARG A O 1
ATOM 659 N N . VAL A 1 84 ? 27.530 -0.743 -38.764 1.00 87.94 84 VAL A N 1
ATOM 660 C CA . VAL A 1 84 ? 26.955 -0.917 -37.423 1.00 87.94 84 VAL A CA 1
ATOM 661 C C . VAL A 1 84 ? 27.682 0.044 -36.470 1.00 87.94 84 VAL A C 1
ATOM 663 O O . VAL A 1 84 ? 28.908 0.115 -36.497 1.00 87.94 84 VAL A O 1
ATOM 666 N N . ALA A 1 85 ? 26.942 0.820 -35.673 1.00 76.94 85 ALA A N 1
ATOM 667 C CA . ALA A 1 85 ? 27.466 1.861 -34.777 1.00 76.94 85 ALA A CA 1
ATOM 668 C C . ALA A 1 85 ? 28.103 1.280 -33.502 1.00 76.94 85 ALA A C 1
ATOM 670 O O . ALA A 1 85 ? 27.802 1.696 -32.384 1.00 76.94 85 ALA A O 1
ATOM 671 N N . SER A 1 86 ? 28.980 0.296 -33.658 1.00 58.66 86 SER A N 1
ATOM 672 C CA . SER A 1 86 ? 29.760 -0.270 -32.565 1.00 58.66 86 SER A CA 1
ATOM 673 C C . SER A 1 86 ? 30.971 0.634 -32.296 1.00 58.66 86 SER A C 1
ATOM 675 O O . SER A 1 86 ? 32.005 0.459 -32.939 1.00 58.66 86 SER A O 1
ATOM 677 N N . GLY A 1 87 ? 30.836 1.632 -31.407 1.00 57.00 87 GLY A N 1
ATOM 678 C CA . GLY A 1 87 ? 31.987 2.420 -30.920 1.00 57.00 87 GLY A CA 1
ATOM 679 C C . GLY A 1 87 ? 31.816 3.928 -30.658 1.00 57.00 87 GLY A C 1
ATOM 680 O O . GLY A 1 87 ? 32.831 4.610 -30.567 1.00 57.00 87 GLY A O 1
ATOM 681 N N . LEU A 1 88 ? 30.601 4.484 -30.544 1.00 55.81 88 LEU A N 1
ATOM 682 C CA . LEU A 1 88 ? 30.380 5.923 -30.277 1.00 55.81 88 LEU A CA 1
ATOM 683 C C . LEU A 1 88 ? 29.841 6.189 -28.851 1.00 55.81 88 LEU A C 1
ATOM 685 O O . LEU A 1 88 ? 29.005 5.411 -28.393 1.00 55.81 88 LEU A O 1
ATOM 689 N N . PRO A 1 89 ? 30.247 7.277 -28.148 1.00 48.12 89 PRO A N 1
ATOM 690 C CA . PRO A 1 89 ? 29.732 7.632 -26.820 1.00 48.12 89 PRO A CA 1
ATOM 691 C C . PRO A 1 89 ? 28.369 8.341 -26.915 1.00 48.12 89 PRO A C 1
ATOM 693 O O . PRO A 1 89 ? 28.258 9.558 -26.778 1.00 48.12 89 PRO A O 1
ATOM 696 N N . PHE A 1 90 ? 27.317 7.564 -27.155 1.00 56.94 90 PHE A N 1
ATOM 697 C CA . PHE A 1 90 ? 25.919 7.960 -26.976 1.00 56.94 90 PHE A CA 1
ATOM 698 C C . PHE A 1 90 ? 25.266 6.985 -25.984 1.00 56.94 90 PHE A C 1
ATOM 700 O O . PHE A 1 90 ? 25.588 5.798 -25.993 1.00 56.94 90 PHE A O 1
ATOM 707 N N . VAL A 1 91 ? 24.367 7.446 -25.101 1.00 53.31 91 VAL A N 1
ATOM 708 C CA . VAL A 1 91 ? 23.613 6.523 -24.229 1.00 53.31 91 VAL A CA 1
ATOM 709 C C . VAL A 1 91 ? 22.501 5.878 -25.053 1.00 53.31 91 VAL A C 1
ATOM 711 O O . VAL A 1 91 ? 21.408 6.418 -25.201 1.00 53.31 91 VAL A O 1
ATOM 714 N N . ALA A 1 92 ? 22.822 4.703 -25.580 1.00 53.38 92 ALA A N 1
ATOM 715 C CA . ALA A 1 92 ? 21.895 3.661 -25.990 1.00 53.38 92 ALA A CA 1
ATOM 716 C C . ALA A 1 92 ? 22.413 2.364 -25.364 1.00 53.38 92 ALA A C 1
ATOM 718 O O . ALA A 1 92 ? 23.322 1.736 -25.902 1.00 53.38 92 ALA A O 1
ATOM 719 N N . SER A 1 93 ? 21.946 2.055 -24.156 1.00 46.66 93 SER A N 1
ATOM 720 C CA . SER A 1 93 ? 22.657 1.148 -23.255 1.00 46.66 93 SER A CA 1
ATOM 721 C C . SER A 1 93 ? 21.761 0.049 -22.694 1.00 46.66 93 SER A C 1
ATOM 723 O O . SER A 1 93 ? 20.633 0.337 -22.299 1.00 46.66 93 SER A O 1
ATOM 725 N N . ASP A 1 94 ? 22.314 -1.162 -22.573 1.00 44.47 94 ASP A N 1
ATOM 726 C CA . ASP A 1 94 ? 21.776 -2.250 -21.741 1.00 44.47 94 ASP A CA 1
ATOM 727 C C . ASP A 1 94 ? 21.911 -1.940 -20.229 1.00 44.47 94 ASP A C 1
ATOM 729 O O . ASP A 1 94 ? 21.228 -2.540 -19.403 1.00 44.47 94 ASP A O 1
ATOM 733 N N . LEU A 1 95 ? 22.794 -1.003 -19.843 1.00 41.53 95 LEU A N 1
ATOM 734 C CA . LEU A 1 95 ? 23.084 -0.640 -18.449 1.00 41.53 95 LEU A CA 1
ATOM 735 C C . LEU A 1 95 ? 23.514 0.832 -18.308 1.00 41.53 95 LEU A C 1
ATOM 737 O O . LEU A 1 95 ? 24.537 1.256 -18.847 1.00 41.53 95 LEU A O 1
ATOM 741 N N . LEU A 1 96 ? 22.769 1.625 -17.537 1.00 69.06 96 LEU A N 1
ATOM 742 C CA . LEU A 1 96 ? 23.152 2.991 -17.164 1.00 69.06 96 LEU A CA 1
ATOM 743 C C . LEU A 1 96 ? 23.597 3.017 -15.696 1.00 69.06 96 LEU A C 1
ATOM 745 O O . LEU A 1 96 ? 22.790 2.768 -14.805 1.00 69.06 96 LEU A O 1
ATOM 749 N N . LEU A 1 97 ? 24.866 3.344 -15.437 1.00 61.53 97 LEU A N 1
ATOM 750 C CA . LEU A 1 97 ? 25.387 3.521 -14.079 1.00 61.53 97 LEU A CA 1
ATOM 751 C C . LEU A 1 97 ? 25.314 4.997 -13.686 1.00 61.53 97 LEU A C 1
ATOM 753 O O . LEU A 1 97 ? 26.022 5.834 -14.242 1.00 61.53 97 LEU A O 1
ATOM 757 N N . THR A 1 98 ? 24.461 5.314 -12.719 1.00 70.69 98 THR A N 1
ATOM 758 C CA . THR A 1 98 ? 24.349 6.656 -12.144 1.00 70.69 98 THR A CA 1
ATOM 759 C C . THR A 1 98 ? 24.147 6.560 -10.639 1.00 70.69 98 THR A C 1
ATOM 761 O O . THR A 1 98 ? 23.503 5.633 -10.151 1.00 70.69 98 THR A O 1
ATOM 764 N N . THR A 1 99 ? 24.695 7.519 -9.895 1.00 75.12 99 THR A N 1
ATOM 765 C CA . THR A 1 99 ? 24.472 7.625 -8.446 1.00 75.12 99 THR A CA 1
ATOM 766 C C . THR A 1 99 ? 23.042 8.052 -8.120 1.00 75.12 99 THR A C 1
ATOM 768 O O . THR A 1 99 ? 22.559 7.796 -7.021 1.00 75.12 99 THR A O 1
ATOM 771 N N . TYR A 1 100 ? 22.356 8.689 -9.072 1.00 75.94 100 TYR A N 1
ATOM 772 C CA . TYR A 1 100 ? 20.969 9.109 -8.945 1.00 75.94 100 TYR A CA 1
ATOM 773 C C . TYR A 1 100 ? 20.295 9.159 -10.320 1.00 75.94 100 TYR A C 1
ATOM 775 O O . TYR A 1 100 ? 20.835 9.730 -11.271 1.00 75.94 100 TYR A O 1
ATOM 783 N N . ALA A 1 101 ? 19.103 8.576 -10.425 1.00 82.69 101 ALA A N 1
ATOM 784 C CA . ALA A 1 101 ? 18.257 8.667 -11.607 1.00 82.69 101 ALA A CA 1
ATOM 785 C C . ALA A 1 101 ? 16.873 9.168 -11.194 1.00 82.69 101 ALA A C 1
ATOM 787 O O . ALA A 1 101 ? 16.211 8.554 -10.360 1.00 82.69 101 ALA A O 1
ATOM 788 N N . LEU A 1 102 ? 16.415 10.255 -11.814 1.00 82.94 102 LEU A N 1
ATOM 789 C CA . LEU A 1 102 ? 15.020 10.674 -11.754 1.00 82.94 102 LEU A CA 1
ATOM 790 C C . LEU A 1 102 ? 14.375 10.336 -13.096 1.00 82.94 102 LEU A C 1
ATOM 792 O O . LEU A 1 102 ? 14.633 11.003 -14.096 1.00 82.94 102 LEU A O 1
ATOM 796 N N . ILE A 1 103 ? 13.556 9.286 -13.120 1.00 85.19 103 ILE A N 1
ATOM 797 C CA . ILE A 1 103 ? 12.919 8.796 -14.345 1.00 85.19 103 ILE A CA 1
ATOM 798 C C . ILE A 1 103 ? 11.413 9.005 -14.227 1.00 85.19 103 ILE A C 1
ATOM 800 O O . ILE A 1 103 ? 10.753 8.435 -13.361 1.00 85.19 103 ILE A O 1
ATOM 804 N N . LYS A 1 104 ? 10.855 9.824 -15.117 1.00 81.75 104 LYS A N 1
ATOM 805 C CA . LYS A 1 104 ? 9.407 10.001 -15.233 1.00 81.75 104 LYS A CA 1
ATOM 806 C C . LYS A 1 104 ? 8.830 8.869 -16.082 1.00 81.75 104 LYS A C 1
ATOM 808 O O . LYS A 1 104 ? 9.333 8.628 -17.173 1.00 81.75 104 LYS A O 1
ATOM 813 N N . ASN A 1 105 ? 7.756 8.233 -15.606 1.00 79.06 105 ASN A N 1
ATOM 814 C CA . ASN A 1 105 ? 7.069 7.127 -16.289 1.00 79.06 105 ASN A CA 1
ATOM 815 C C . ASN A 1 105 ? 7.986 5.921 -16.557 1.00 79.06 105 ASN A C 1
ATOM 817 O O . ASN A 1 105 ? 8.031 5.400 -17.669 1.00 79.06 105 ASN A O 1
ATOM 821 N N . LEU A 1 106 ? 8.742 5.507 -15.537 1.00 88.06 106 LEU A N 1
ATOM 822 C CA . LEU A 1 106 ? 9.601 4.329 -15.602 1.00 88.06 106 LEU A CA 1
ATOM 823 C C . LEU A 1 106 ? 8.778 3.083 -15.980 1.00 88.06 106 LEU A C 1
ATOM 825 O O . LEU A 1 106 ? 7.919 2.657 -15.213 1.00 88.06 106 LEU A O 1
ATOM 829 N N . GLY A 1 107 ? 9.060 2.508 -17.150 1.00 86.75 107 GLY A N 1
ATOM 830 C CA . GLY A 1 107 ? 8.575 1.196 -17.570 1.00 86.75 107 GLY A CA 1
ATOM 831 C C . GLY A 1 107 ? 9.752 0.233 -17.636 1.00 86.75 107 GLY A C 1
ATOM 832 O O . GLY A 1 107 ? 10.699 0.479 -18.379 1.00 86.75 107 GLY A O 1
ATOM 833 N N . VAL A 1 108 ? 9.714 -0.822 -16.828 1.00 88.94 108 VAL A N 1
ATOM 834 C CA . VAL A 1 108 ? 10.801 -1.800 -16.690 1.00 88.94 108 VAL A CA 1
ATOM 835 C C . VAL A 1 108 ? 10.226 -3.182 -16.417 1.00 88.94 108 VAL A C 1
ATOM 837 O O . VAL A 1 108 ? 9.169 -3.304 -15.804 1.00 88.94 108 VAL A O 1
ATOM 840 N N . GLU A 1 109 ? 10.941 -4.219 -16.846 1.00 90.19 109 GLU A N 1
ATOM 841 C CA . GLU A 1 109 ? 10.600 -5.613 -16.532 1.00 90.19 109 GLU A CA 1
ATOM 842 C C . GLU A 1 109 ? 10.993 -5.985 -15.101 1.00 90.19 109 GLU A C 1
ATOM 844 O O . GLU A 1 109 ? 10.384 -6.853 -14.479 1.00 90.19 109 GLU A O 1
ATOM 849 N N . THR A 1 110 ? 12.034 -5.342 -14.566 1.00 94.25 110 THR A N 1
ATOM 850 C CA . THR A 1 110 ? 12.534 -5.605 -13.219 1.00 94.25 110 THR A CA 1
ATOM 851 C C . THR A 1 110 ? 13.075 -4.337 -12.569 1.00 94.25 110 THR A C 1
ATOM 853 O O . THR A 1 110 ? 13.788 -3.557 -13.199 1.00 94.25 110 THR A O 1
ATOM 856 N N . VAL A 1 111 ? 12.762 -4.156 -11.286 1.00 94.62 111 VAL A N 1
ATOM 857 C CA . VAL A 1 111 ? 13.420 -3.185 -10.400 1.00 94.62 111 VAL A CA 1
ATOM 858 C C . VAL A 1 111 ? 14.094 -3.964 -9.286 1.00 94.62 111 VAL A C 1
ATOM 860 O O . VAL A 1 111 ? 13.441 -4.792 -8.661 1.00 94.62 111 VAL A O 1
ATOM 863 N N . GLU A 1 112 ? 15.361 -3.676 -9.000 1.00 94.94 112 GLU A N 1
ATOM 864 C CA . GLU A 1 112 ? 16.076 -4.210 -7.839 1.00 94.94 112 GLU A CA 1
ATOM 865 C C . GLU A 1 112 ? 16.804 -3.082 -7.112 1.00 94.94 112 GLU A C 1
ATOM 867 O O . GLU A 1 112 ? 17.550 -2.310 -7.713 1.00 94.94 112 GLU A O 1
ATOM 872 N N . MET A 1 113 ? 16.607 -3.008 -5.800 1.00 94.44 113 MET A N 1
ATOM 873 C CA . MET A 1 113 ? 17.348 -2.126 -4.908 1.00 94.44 113 MET A CA 1
ATOM 874 C C . MET A 1 113 ? 18.106 -2.973 -3.898 1.00 94.44 113 MET A C 1
ATOM 876 O O . MET A 1 113 ? 17.522 -3.863 -3.272 1.00 94.44 113 MET A O 1
ATOM 880 N N . LYS A 1 114 ? 19.394 -2.676 -3.723 1.00 94.00 114 LYS A N 1
ATOM 881 C CA . LYS A 1 114 ? 20.244 -3.320 -2.723 1.00 94.00 114 LYS A CA 1
ATOM 882 C C . LYS A 1 114 ? 20.458 -2.417 -1.513 1.00 94.00 114 LYS A C 1
ATOM 884 O O . LYS A 1 114 ? 20.606 -1.207 -1.673 1.00 94.00 114 LYS A O 1
ATOM 889 N N . GLY A 1 115 ? 20.486 -3.019 -0.330 1.00 93.12 115 GLY A N 1
ATOM 890 C CA . GLY A 1 115 ? 20.919 -2.373 0.903 1.00 93.12 115 GLY A CA 1
ATOM 891 C C . GLY A 1 115 ? 22.435 -2.164 0.939 1.00 93.12 115 GLY A C 1
ATOM 892 O O . GLY A 1 115 ? 23.167 -2.559 0.026 1.00 93.12 115 GLY A O 1
ATOM 893 N N . SER A 1 116 ? 22.921 -1.550 2.019 1.00 93.69 116 SER A N 1
ATOM 894 C CA . SER A 1 116 ? 24.356 -1.316 2.255 1.00 93.69 116 SER A CA 1
ATOM 895 C C . SER A 1 116 ? 25.172 -2.606 2.403 1.00 93.69 116 SER A C 1
ATOM 897 O O . SER A 1 116 ? 26.381 -2.598 2.184 1.00 93.69 116 SER A O 1
ATOM 899 N N . ASP A 1 117 ? 24.513 -3.710 2.739 1.00 94.25 117 ASP A N 1
ATOM 900 C CA . ASP A 1 117 ? 25.066 -5.062 2.830 1.00 94.25 117 ASP A CA 1
ATOM 901 C C . ASP A 1 117 ? 25.124 -5.794 1.472 1.00 94.25 117 ASP A C 1
ATOM 903 O O . ASP A 1 117 ? 25.628 -6.913 1.388 1.00 94.25 117 ASP A O 1
ATOM 907 N N . GLY A 1 118 ? 24.619 -5.174 0.398 1.00 93.44 118 GLY A N 1
ATOM 908 C CA . GLY A 1 118 ? 24.562 -5.751 -0.945 1.00 93.44 118 GLY A CA 1
ATOM 909 C C . GLY A 1 118 ? 23.378 -6.695 -1.193 1.00 93.44 118 GLY A C 1
ATOM 910 O O . GLY A 1 118 ? 23.247 -7.207 -2.312 1.00 93.44 118 GLY A O 1
ATOM 911 N N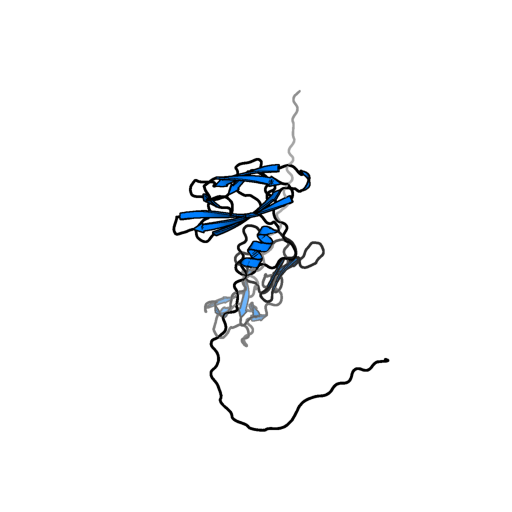 . ASN A 1 119 ? 22.498 -6.904 -0.209 1.00 95.38 119 ASN A N 1
ATOM 912 C CA . ASN A 1 119 ? 21.306 -7.741 -0.349 1.00 95.38 119 ASN A CA 1
ATOM 913 C C . ASN A 1 119 ? 20.152 -6.970 -0.993 1.00 95.38 119 ASN A C 1
ATOM 915 O O . ASN A 1 119 ? 19.993 -5.776 -0.772 1.00 95.38 119 ASN A O 1
ATOM 919 N N . ILE A 1 120 ? 19.302 -7.655 -1.765 1.00 95.75 120 ILE A N 1
ATOM 920 C CA . ILE A 1 120 ? 18.097 -7.044 -2.350 1.00 95.75 120 ILE A CA 1
ATOM 921 C C . ILE A 1 120 ? 17.078 -6.752 -1.240 1.00 95.75 120 ILE A C 1
ATOM 923 O O . ILE A 1 120 ? 16.612 -7.695 -0.586 1.00 95.75 120 ILE A O 1
ATOM 927 N N . ILE A 1 121 ? 16.714 -5.476 -1.079 1.00 97.00 121 ILE A N 1
ATOM 928 C CA . ILE A 1 121 ? 15.728 -4.970 -0.105 1.00 97.00 121 ILE A CA 1
ATOM 929 C C . ILE A 1 121 ? 14.387 -4.592 -0.747 1.00 97.00 121 ILE A C 1
ATOM 931 O O . ILE A 1 121 ? 13.358 -4.658 -0.081 1.00 97.00 121 ILE A O 1
ATOM 935 N N . PHE A 1 122 ? 14.380 -4.261 -2.040 1.00 97.31 122 PHE A N 1
ATOM 936 C CA . PHE A 1 122 ? 13.168 -4.005 -2.816 1.00 97.31 122 PHE A CA 1
ATOM 937 C C . PHE A 1 122 ? 13.310 -4.624 -4.204 1.00 97.31 122 PHE A C 1
ATOM 939 O O . PHE A 1 122 ? 14.334 -4.432 -4.863 1.00 97.31 122 PHE A O 1
ATOM 946 N N . GLN A 1 123 ? 12.293 -5.362 -4.640 1.00 97.12 123 GLN A N 1
ATOM 947 C CA . GLN A 1 123 ? 12.256 -5.997 -5.948 1.00 97.12 123 GLN A CA 1
ATOM 948 C C . GLN A 1 123 ? 10.853 -5.932 -6.548 1.00 97.12 123 GLN A C 1
ATOM 950 O O . GLN A 1 123 ? 9.878 -6.274 -5.883 1.00 97.12 123 GLN A O 1
ATOM 955 N N . VAL A 1 124 ? 10.769 -5.553 -7.820 1.00 97.00 124 VAL A N 1
ATOM 956 C CA . VAL A 1 124 ? 9.592 -5.770 -8.670 1.00 97.00 124 VAL A CA 1
ATOM 957 C C . VAL A 1 124 ? 10.039 -6.713 -9.769 1.00 97.00 124 VAL A C 1
ATOM 959 O O . VAL A 1 124 ? 10.883 -6.320 -10.569 1.00 97.00 124 VAL A O 1
ATOM 962 N N . LYS A 1 125 ? 9.560 -7.957 -9.767 1.00 96.50 125 LYS A N 1
ATOM 963 C CA . LYS A 1 125 ? 10.000 -8.996 -10.709 1.00 96.50 125 LYS A CA 1
ATOM 964 C C . LYS A 1 125 ? 8.987 -10.137 -10.761 1.00 96.50 125 LYS A C 1
ATOM 966 O O . LYS A 1 125 ? 8.385 -10.461 -9.741 1.00 96.50 125 LYS A O 1
ATOM 971 N N . ASP A 1 126 ? 8.807 -10.743 -11.935 1.00 94.94 126 ASP A N 1
ATOM 972 C CA . ASP A 1 126 ? 7.982 -11.947 -12.130 1.00 94.94 126 ASP A CA 1
ATOM 973 C C . ASP A 1 126 ? 6.553 -11.795 -11.565 1.00 94.94 126 ASP A C 1
ATOM 975 O O . ASP A 1 126 ? 6.019 -12.690 -10.915 1.00 94.94 126 ASP A O 1
ATOM 979 N N . GLY A 1 127 ? 5.952 -10.613 -11.754 1.00 94.88 127 GLY A N 1
ATOM 980 C CA . GLY A 1 127 ? 4.609 -10.284 -11.256 1.00 94.88 127 GLY A CA 1
ATOM 981 C C . GLY A 1 127 ? 4.513 -10.009 -9.750 1.00 94.88 127 GLY A C 1
ATOM 982 O O . GLY A 1 127 ? 3.422 -9.732 -9.259 1.00 94.88 127 GLY A O 1
ATOM 983 N N . ASN A 1 128 ? 5.629 -10.046 -9.021 1.00 95.88 128 ASN A N 1
ATOM 984 C CA . ASN A 1 128 ? 5.675 -9.847 -7.576 1.00 95.88 128 ASN A CA 1
ATOM 985 C C . ASN A 1 128 ? 6.332 -8.518 -7.197 1.00 95.88 128 ASN A C 1
ATOM 987 O O . ASN A 1 128 ? 7.226 -8.018 -7.884 1.00 95.88 128 ASN A O 1
ATOM 991 N N . VAL A 1 129 ? 5.926 -7.992 -6.039 1.00 96.31 129 VAL A N 1
ATOM 992 C CA . VAL A 1 129 ? 6.594 -6.883 -5.351 1.00 96.31 129 VAL A CA 1
ATOM 993 C C . VAL A 1 129 ? 7.073 -7.390 -3.996 1.00 96.31 129 VAL A C 1
ATOM 995 O O . VAL A 1 129 ? 6.266 -7.701 -3.125 1.00 96.31 129 VAL A O 1
ATOM 998 N N . THR A 1 130 ? 8.389 -7.478 -3.815 1.00 96.56 130 THR A N 1
ATOM 999 C CA . THR A 1 130 ? 9.015 -7.880 -2.549 1.00 96.56 130 THR A CA 1
ATOM 1000 C C . THR A 1 130 ? 9.694 -6.677 -1.916 1.00 96.56 130 THR A C 1
ATOM 1002 O O . THR A 1 130 ? 10.579 -6.077 -2.519 1.00 96.56 130 THR A O 1
ATOM 1005 N N . CYS A 1 131 ? 9.319 -6.347 -0.683 1.00 96.75 131 CYS A N 1
ATOM 1006 C CA . CYS A 1 131 ? 9.935 -5.286 0.107 1.00 96.75 131 CYS A CA 1
ATOM 1007 C C . CYS A 1 131 ? 10.325 -5.853 1.475 1.00 96.75 131 CYS A C 1
ATOM 1009 O O . CYS A 1 131 ? 9.457 -6.298 2.224 1.00 96.75 131 CYS A O 1
ATOM 1011 N N . LYS A 1 132 ? 11.625 -5.895 1.777 1.00 95.81 132 LYS A N 1
ATOM 1012 C CA . LYS A 1 132 ? 12.159 -6.440 3.038 1.00 95.81 132 LYS A CA 1
ATOM 1013 C C . LYS A 1 132 ? 12.354 -5.367 4.102 1.00 95.81 132 LYS A C 1
ATOM 1015 O O . LYS A 1 132 ? 12.303 -5.671 5.288 1.00 95.81 132 LYS A O 1
ATOM 1020 N N . GLU A 1 133 ? 12.567 -4.129 3.670 1.00 91.69 133 GLU A N 1
ATOM 1021 C CA . GLU A 1 133 ? 12.798 -2.977 4.533 1.00 91.69 133 GLU A CA 1
ATOM 1022 C C . GLU A 1 133 ? 12.148 -1.738 3.922 1.00 91.69 133 GLU A C 1
ATOM 1024 O O . GLU A 1 133 ? 12.175 -1.546 2.708 1.00 91.69 133 GLU A O 1
ATOM 1029 N N . GLY A 1 134 ? 11.584 -0.878 4.767 1.00 91.00 134 GLY A N 1
ATOM 1030 C CA . GLY A 1 134 ? 10.988 0.381 4.341 1.00 91.00 134 GLY A CA 1
ATOM 1031 C C . GLY A 1 134 ? 9.733 0.735 5.127 1.00 91.00 134 GLY A C 1
ATOM 1032 O O . GLY A 1 134 ? 9.250 -0.031 5.961 1.00 91.00 134 GLY A O 1
ATOM 1033 N N . ILE A 1 135 ? 9.211 1.924 4.844 1.00 93.00 135 ILE A N 1
ATOM 1034 C CA . ILE A 1 135 ? 7.934 2.406 5.362 1.00 93.00 135 ILE A CA 1
ATOM 1035 C C . ILE A 1 135 ? 7.055 2.689 4.154 1.00 93.00 135 ILE A C 1
ATOM 1037 O O . ILE A 1 135 ? 7.445 3.439 3.260 1.00 93.00 135 ILE A O 1
ATOM 1041 N N . PHE A 1 136 ? 5.870 2.091 4.138 1.00 94.50 136 PHE A N 1
ATOM 1042 C CA . PHE A 1 136 ? 4.823 2.483 3.212 1.00 94.50 136 PHE A CA 1
ATOM 1043 C C . PHE A 1 136 ? 3.847 3.407 3.940 1.00 94.50 136 PHE A C 1
ATOM 1045 O O . PHE A 1 136 ? 3.300 3.046 4.981 1.00 94.50 136 PHE A O 1
ATOM 1052 N N . GLU A 1 137 ? 3.621 4.595 3.390 1.00 94.56 137 GLU A N 1
ATOM 1053 C CA . GLU A 1 137 ? 2.685 5.580 3.931 1.00 94.56 137 GLU A CA 1
ATOM 1054 C C . GLU A 1 137 ? 1.443 5.664 3.038 1.00 94.56 137 GLU A C 1
ATOM 1056 O O . GLU A 1 137 ? 1.538 5.550 1.817 1.00 94.56 137 GLU A O 1
ATOM 1061 N N . ASN A 1 138 ? 0.270 5.878 3.645 1.00 93.12 138 ASN A N 1
ATOM 1062 C CA . ASN A 1 138 ? -1.009 6.051 2.940 1.00 93.12 138 ASN A CA 1
ATOM 1063 C C . ASN A 1 138 ? -1.389 4.882 2.007 1.00 93.12 138 ASN A C 1
ATOM 1065 O O . ASN A 1 138 ? -1.847 5.081 0.881 1.00 93.12 138 ASN A O 1
ATOM 1069 N N . VAL A 1 139 ? -1.215 3.650 2.489 1.00 94.12 139 VAL A N 1
ATOM 1070 C CA . VAL A 1 139 ? -1.486 2.426 1.722 1.00 94.12 139 VAL A CA 1
ATOM 1071 C C . VAL A 1 139 ? -2.965 2.051 1.765 1.00 94.12 139 VAL A C 1
ATOM 1073 O O . VAL A 1 139 ? -3.583 2.044 2.828 1.00 94.12 139 VAL A O 1
ATOM 1076 N N . LYS A 1 140 ? -3.507 1.656 0.611 1.00 92.12 140 LYS A N 1
ATOM 1077 C CA . LYS A 1 140 ? -4.767 0.912 0.501 1.00 92.12 140 LYS A CA 1
ATOM 1078 C C . LYS A 1 140 ? -4.454 -0.489 -0.015 1.00 92.12 140 LYS A C 1
ATOM 1080 O O . LYS A 1 140 ? -3.827 -0.615 -1.064 1.00 92.12 140 LYS A O 1
ATOM 1085 N N . VAL A 1 141 ? -4.890 -1.515 0.708 1.00 94.19 141 VAL A N 1
ATOM 1086 C CA . VAL A 1 141 ? -4.756 -2.920 0.300 1.00 94.19 141 VAL A CA 1
ATOM 1087 C C . VAL A 1 141 ? -6.133 -3.414 -0.129 1.00 94.19 141 VAL A C 1
ATOM 1089 O O . VAL A 1 141 ? -7.094 -3.260 0.618 1.00 94.19 141 VAL A O 1
ATOM 1092 N N . ASN A 1 142 ? -6.232 -3.961 -1.340 1.00 93.62 142 ASN A N 1
ATOM 1093 C CA . ASN A 1 142 ? -7.424 -4.653 -1.819 1.00 93.62 142 ASN A CA 1
ATOM 1094 C C . ASN A 1 142 ? -7.073 -6.136 -1.982 1.00 93.62 142 ASN A C 1
ATOM 1096 O O . ASN A 1 142 ? -6.160 -6.456 -2.743 1.00 93.62 142 ASN A O 1
ATOM 1100 N N . GLY A 1 143 ? -7.761 -7.002 -1.242 1.00 93.69 143 GLY A N 1
ATOM 1101 C CA . GLY A 1 143 ? -7.421 -8.414 -1.074 1.00 93.69 143 GLY A CA 1
ATOM 1102 C C . GLY A 1 143 ? -7.054 -8.746 0.372 1.00 93.69 143 GLY A C 1
ATOM 1103 O O . GLY A 1 143 ? -7.316 -7.962 1.286 1.00 93.69 143 GLY A O 1
ATOM 1104 N N . ASP A 1 144 ? -6.439 -9.907 0.566 1.00 95.06 144 ASP A N 1
ATOM 1105 C CA . ASP A 1 144 ? -6.138 -10.435 1.895 1.00 95.06 144 ASP A CA 1
ATOM 1106 C C . ASP A 1 144 ? -4.809 -9.911 2.450 1.00 95.06 144 ASP A C 1
ATOM 1108 O O . ASP A 1 144 ? -3.810 -9.782 1.738 1.00 95.06 144 ASP A O 1
ATOM 1112 N N . LEU A 1 145 ? -4.779 -9.662 3.763 1.00 94.44 145 LEU A N 1
ATOM 1113 C CA . LEU A 1 145 ? -3.565 -9.330 4.502 1.00 94.44 145 LEU A CA 1
ATOM 1114 C C . LEU A 1 145 ? -3.148 -10.515 5.375 1.00 94.44 145 LEU A C 1
ATOM 1116 O O . LEU A 1 145 ? -3.815 -10.841 6.353 1.00 94.44 145 LEU A O 1
ATOM 1120 N N . THR A 1 146 ? -1.996 -11.107 5.064 1.00 94.88 146 THR A N 1
ATOM 1121 C CA . THR A 1 146 ? -1.338 -12.091 5.932 1.00 94.88 146 THR A CA 1
ATOM 1122 C C . THR A 1 146 ? -0.107 -11.459 6.571 1.00 94.88 146 THR A C 1
ATOM 1124 O O . THR A 1 146 ? 0.776 -10.968 5.871 1.00 94.88 146 THR A O 1
ATOM 1127 N N . ALA A 1 147 ? -0.032 -11.478 7.902 1.00 94.88 147 ALA A N 1
ATOM 1128 C CA . ALA A 1 147 ? 1.094 -10.935 8.654 1.00 94.88 147 ALA A CA 1
ATOM 1129 C C . ALA A 1 147 ? 1.523 -11.902 9.762 1.00 94.88 147 ALA A C 1
ATOM 1131 O O . ALA A 1 147 ? 0.698 -12.342 10.557 1.00 94.88 147 ALA A O 1
ATOM 1132 N N . THR A 1 148 ? 2.827 -12.179 9.866 1.00 96.81 148 THR A N 1
ATOM 1133 C CA . THR A 1 148 ? 3.384 -12.981 10.972 1.00 96.81 148 THR A CA 1
ATOM 1134 C C . THR A 1 148 ? 3.227 -12.273 12.318 1.00 96.81 148 THR A C 1
ATOM 1136 O O . THR A 1 148 ? 3.011 -12.906 13.346 1.00 96.81 148 THR A O 1
ATOM 1139 N N . SER A 1 149 ? 3.345 -10.943 12.324 1.00 94.50 149 SER A N 1
ATOM 1140 C CA . SER A 1 149 ? 3.095 -10.115 13.503 1.00 94.50 149 SER A CA 1
ATOM 1141 C C . SER A 1 149 ? 2.591 -8.739 13.083 1.00 94.50 149 SER A C 1
ATOM 1143 O O . SER A 1 149 ? 3.090 -8.173 12.110 1.00 94.50 149 SER A O 1
ATOM 1145 N N . LEU A 1 150 ? 1.643 -8.189 13.840 1.00 93.12 150 LEU A N 1
ATOM 1146 C CA . LEU A 1 150 ? 1.150 -6.825 13.669 1.00 93.12 150 LEU A CA 1
ATOM 1147 C C . LEU A 1 150 ? 1.547 -5.995 14.887 1.00 93.12 150 LEU A C 1
ATOM 1149 O O . LEU A 1 150 ? 1.069 -6.219 15.999 1.00 93.12 150 LEU A O 1
ATOM 1153 N N . ARG A 1 151 ? 2.434 -5.021 14.679 1.00 90.75 151 ARG A N 1
ATOM 1154 C CA . ARG A 1 151 ? 2.765 -4.013 15.691 1.00 90.75 151 ARG A CA 1
ATOM 1155 C C . ARG A 1 151 ? 1.835 -2.830 15.502 1.00 90.75 151 ARG A C 1
ATOM 1157 O O . ARG A 1 151 ? 2.045 -1.991 14.633 1.00 90.75 151 ARG A O 1
ATOM 1164 N N . LEU A 1 152 ? 0.783 -2.803 16.304 1.00 91.06 152 LEU A N 1
ATOM 1165 C CA . LEU A 1 152 ? -0.234 -1.769 16.232 1.00 91.06 152 LEU A CA 1
ATOM 1166 C C . LEU A 1 152 ? 0.169 -0.544 17.052 1.00 91.06 152 LEU A C 1
ATOM 1168 O O . LEU A 1 152 ? 0.760 -0.653 18.127 1.00 91.06 152 LEU A O 1
ATOM 1172 N N . LYS A 1 153 ? -0.181 0.639 16.548 1.00 89.44 153 LYS A N 1
ATOM 1173 C CA . LYS A 1 153 ? 0.037 1.892 17.268 1.00 89.44 153 LYS A CA 1
ATOM 1174 C C . LYS A 1 153 ? -0.895 1.961 18.478 1.00 89.44 153 LYS A C 1
ATOM 1176 O O . LYS A 1 153 ? -2.113 1.869 18.323 1.00 89.44 153 LYS A O 1
ATOM 1181 N N . GLN A 1 154 ? -0.325 2.167 19.662 1.00 87.81 154 GLN A N 1
ATOM 1182 C CA . GLN A 1 154 ? -1.096 2.496 20.855 1.00 87.81 154 GLN A CA 1
ATOM 1183 C C . GLN A 1 154 ? -1.590 3.943 20.768 1.00 87.81 154 GLN A C 1
ATOM 1185 O O . GLN A 1 154 ? -0.872 4.836 20.316 1.00 87.81 154 GLN A O 1
ATOM 1190 N N . HIS A 1 155 ? -2.820 4.170 21.208 1.00 85.12 155 HIS A N 1
ATOM 1191 C CA . HIS A 1 155 ? -3.401 5.486 21.352 1.00 85.12 155 HIS A CA 1
ATOM 1192 C C . HIS A 1 155 ? -2.572 6.313 22.335 1.00 85.12 155 HIS A C 1
ATOM 1194 O O . HIS A 1 155 ? -2.359 5.915 23.482 1.00 85.12 155 HIS A O 1
ATOM 1200 N N . THR A 1 156 ? -2.112 7.471 21.876 1.00 74.94 156 THR A N 1
ATOM 1201 C CA . THR A 1 156 ? -1.360 8.432 22.681 1.00 74.94 156 THR A CA 1
ATOM 1202 C C . THR A 1 156 ? -2.157 9.732 22.744 1.00 74.94 156 THR A C 1
ATOM 1204 O O . THR A 1 156 ? -2.322 10.426 21.742 1.00 74.94 156 THR A O 1
ATOM 1207 N N . GLY A 1 157 ? -2.713 10.051 23.912 1.00 62.25 157 GLY A N 1
ATOM 1208 C CA . GLY A 1 157 ? -3.496 11.269 24.117 1.00 62.25 157 GLY A CA 1
ATOM 1209 C C . GLY A 1 157 ? -4.160 11.301 25.491 1.00 62.25 157 GLY A C 1
ATOM 1210 O O . GLY A 1 157 ? -4.692 10.296 25.947 1.00 62.25 157 GLY A O 1
ATOM 1211 N N . ALA A 1 158 ? -4.122 12.449 26.165 1.00 53.19 158 ALA A N 1
ATOM 1212 C CA . ALA A 1 158 ? -4.920 12.707 27.359 1.00 53.19 158 ALA A CA 1
ATOM 1213 C C . ALA A 1 158 ? -6.277 13.272 26.908 1.00 53.19 158 ALA A C 1
ATOM 1215 O O . ALA A 1 158 ? -6.349 14.443 26.564 1.00 53.19 158 ALA A O 1
ATOM 1216 N N . SER A 1 159 ? -7.301 12.414 26.866 1.00 54.56 159 SER A N 1
ATOM 1217 C CA . SER A 1 159 ? -8.712 12.698 26.552 1.00 54.56 159 SER A CA 1
ATOM 1218 C C . SER A 1 159 ? -9.051 13.419 25.218 1.00 54.56 159 SER A C 1
ATOM 1220 O O . SER A 1 159 ? -8.250 14.082 24.562 1.00 54.56 159 SER A O 1
ATOM 1222 N N . ILE A 1 160 ? -10.297 13.198 24.785 1.00 52.94 160 ILE A N 1
ATOM 1223 C CA . ILE A 1 160 ? -11.112 13.879 23.755 1.00 52.94 160 ILE A CA 1
ATOM 1224 C C . ILE A 1 160 ? -10.711 13.896 22.267 1.00 52.94 160 ILE A C 1
ATOM 1226 O O . ILE A 1 160 ? -11.606 14.110 21.447 1.00 52.94 160 ILE A O 1
ATOM 1230 N N . ASN A 1 161 ? -9.466 13.632 21.868 1.00 57.72 161 ASN A N 1
ATOM 1231 C CA . ASN A 1 161 ? -9.079 13.712 20.448 1.00 57.72 161 ASN A CA 1
ATOM 1232 C C . ASN A 1 161 ? -9.244 12.385 19.687 1.00 57.72 161 ASN A C 1
ATOM 1234 O O . ASN A 1 161 ? -9.154 11.308 20.273 1.00 57.72 161 ASN A O 1
ATOM 1238 N N . ALA A 1 162 ? -9.507 12.491 18.376 1.00 71.12 162 ALA A N 1
ATOM 1239 C CA . ALA A 1 162 ? -9.795 11.381 17.465 1.00 71.12 162 ALA A CA 1
ATOM 1240 C C . ALA A 1 162 ? -8.868 10.172 17.669 1.00 71.12 162 ALA A C 1
ATOM 1242 O O . ALA A 1 162 ? -7.665 10.328 17.902 1.00 71.12 162 ALA A O 1
ATOM 1243 N N . VAL A 1 163 ? -9.435 8.969 17.545 1.00 80.81 163 VAL A N 1
ATOM 1244 C CA . VAL A 1 163 ? -8.696 7.701 17.596 1.00 80.81 163 VAL A CA 1
ATOM 1245 C C . VAL A 1 163 ? -7.445 7.792 16.715 1.00 80.81 163 VAL A C 1
ATOM 1247 O O . VAL A 1 163 ? -7.539 7.995 15.508 1.00 80.81 163 VAL A O 1
ATOM 1250 N N . ASN A 1 164 ? -6.266 7.656 17.326 1.00 84.81 164 ASN A N 1
ATOM 1251 C CA . ASN A 1 164 ? -4.967 7.803 16.652 1.00 84.81 164 ASN A CA 1
ATOM 1252 C C . ASN A 1 164 ? -4.074 6.555 16.757 1.00 84.81 164 ASN A C 1
ATOM 1254 O O . ASN A 1 164 ? -2.892 6.617 16.402 1.00 84.81 164 ASN A O 1
ATOM 1258 N N . GLY A 1 165 ? -4.639 5.455 17.256 1.00 88.50 165 GLY A N 1
ATOM 1259 C CA . GLY A 1 165 ? -4.021 4.146 17.421 1.00 88.50 165 GLY A CA 1
ATOM 1260 C C . GLY A 1 165 ? -5.100 3.063 17.486 1.00 88.50 165 GLY A C 1
ATOM 1261 O O . GLY A 1 165 ? -6.250 3.364 17.796 1.00 88.50 165 GLY A O 1
ATOM 1262 N N . ALA A 1 166 ? -4.737 1.819 17.181 1.00 90.25 166 ALA A N 1
ATOM 1263 C CA . ALA A 1 166 ? -5.679 0.696 17.147 1.00 90.25 166 ALA A CA 1
ATOM 1264 C C . ALA A 1 166 ? -5.943 0.089 18.537 1.00 90.25 166 ALA A C 1
ATOM 1266 O O . ALA A 1 166 ? -6.929 -0.616 18.725 1.00 90.25 166 ALA A O 1
ATOM 1267 N N . ILE A 1 167 ? -5.070 0.363 19.515 1.00 88.56 167 ILE A N 1
ATOM 1268 C CA . ILE A 1 167 ? -5.206 -0.101 20.903 1.00 88.56 167 ILE A CA 1
ATOM 1269 C C . ILE A 1 167 ? -5.172 1.104 21.840 1.00 88.56 167 ILE A C 1
ATOM 1271 O O . ILE A 1 167 ? -4.283 1.938 21.718 1.00 88.56 167 ILE A O 1
ATOM 1275 N N . THR A 1 168 ? -6.073 1.187 22.814 1.00 86.06 168 THR A N 1
ATOM 1276 C CA . THR A 1 168 ? -6.070 2.211 23.866 1.00 86.06 168 THR A CA 1
ATOM 1277 C C . THR A 1 168 ? -6.038 1.581 25.256 1.00 86.06 168 THR A C 1
ATOM 1279 O O . THR A 1 168 ? -6.682 0.570 25.504 1.00 86.06 168 THR A O 1
ATOM 1282 N N . THR A 1 169 ? -5.309 2.188 26.188 1.00 81.06 169 THR A N 1
ATOM 1283 C CA . THR A 1 169 ? -5.424 1.902 27.632 1.00 81.06 169 THR A CA 1
ATOM 1284 C C . THR A 1 169 ? -6.134 3.030 28.374 1.00 81.06 169 THR A C 1
ATOM 1286 O O . THR A 1 169 ? -6.199 3.034 29.602 1.00 81.06 169 THR A O 1
ATOM 1289 N N . ASN A 1 170 ? -6.605 4.033 27.633 1.00 81.25 170 ASN A N 1
ATOM 1290 C CA . ASN A 1 170 ? -7.247 5.203 28.194 1.00 81.25 170 ASN A CA 1
ATOM 1291 C C . ASN A 1 170 ? -8.694 4.847 28.561 1.00 81.25 170 ASN A C 1
ATOM 1293 O O . ASN A 1 170 ? -9.405 4.308 27.710 1.00 81.25 170 ASN A O 1
ATOM 1297 N N . PRO A 1 171 ? -9.153 5.165 29.783 1.00 78.88 171 PRO A N 1
ATOM 1298 C CA . PRO A 1 171 ? -10.541 4.939 30.179 1.00 78.88 171 PRO A CA 1
ATOM 1299 C C . PRO A 1 171 ? -11.526 5.825 29.416 1.00 78.88 171 PRO A C 1
ATOM 1301 O O . PRO A 1 171 ? -12.719 5.539 29.387 1.00 78.88 171 PRO A O 1
ATOM 1304 N N . GLU A 1 172 ? -11.038 6.894 28.789 1.00 84.62 172 GLU A N 1
ATOM 1305 C CA . GLU A 1 172 ? -11.845 7.802 27.990 1.00 84.62 172 GLU A CA 1
ATOM 1306 C C . GLU A 1 172 ? -11.386 7.795 26.533 1.00 84.62 172 GLU A C 1
ATOM 1308 O O . GLU A 1 172 ? -10.215 8.057 26.244 1.00 84.62 172 GLU A O 1
ATOM 1313 N N . ILE A 1 173 ? -12.310 7.527 25.606 1.00 85.75 173 ILE A N 1
ATOM 1314 C CA . ILE A 1 173 ? -12.047 7.618 24.165 1.00 85.75 173 ILE A CA 1
ATOM 1315 C C . ILE A 1 173 ? -13.239 8.215 23.416 1.00 85.75 173 ILE A C 1
ATOM 1317 O O . ILE A 1 173 ? -14.402 7.955 23.738 1.00 85.75 173 ILE A O 1
ATOM 1321 N N . THR A 1 174 ? -12.934 9.019 22.396 1.00 89.69 174 THR A N 1
ATOM 1322 C CA . THR A 1 174 ? -13.926 9.558 21.465 1.00 89.69 174 THR A CA 1
ATOM 1323 C C . THR A 1 174 ? -13.878 8.773 20.156 1.00 89.69 174 THR A C 1
ATOM 1325 O O . THR A 1 174 ? -12.873 8.804 19.446 1.00 89.69 174 THR A O 1
ATOM 1328 N N . LEU A 1 175 ? -14.966 8.084 19.826 1.00 92.06 175 LEU A N 1
ATOM 1329 C CA . LEU A 1 175 ? -15.115 7.266 18.629 1.00 92.06 175 LEU A CA 1
ATOM 1330 C C . LEU A 1 175 ? -15.597 8.123 17.442 1.00 92.06 175 LEU A C 1
ATOM 1332 O O . LEU A 1 175 ? -16.552 8.899 17.595 1.00 92.06 175 LEU A O 1
ATOM 1336 N N . PRO A 1 176 ? -14.947 8.024 16.266 1.00 93.06 176 PRO A N 1
ATOM 1337 C CA . PRO A 1 176 ? -15.242 8.879 15.126 1.00 93.06 176 PRO A CA 1
ATOM 1338 C C . PRO A 1 176 ? -16.563 8.514 14.446 1.00 93.06 176 PRO A C 1
ATOM 1340 O O . PRO A 1 176 ? -17.094 7.410 14.584 1.00 93.06 176 PRO A O 1
ATOM 1343 N N . ARG A 1 177 ? -17.061 9.468 13.656 1.00 93.62 177 ARG A N 1
ATOM 1344 C CA . ARG A 1 177 ? -18.065 9.213 12.625 1.00 93.62 177 ARG A CA 1
ATOM 1345 C C . ARG A 1 177 ? -17.347 8.659 11.397 1.00 93.62 177 ARG A C 1
ATOM 1347 O O . ARG A 1 177 ? -16.416 9.294 10.912 1.00 93.62 177 ARG A O 1
ATOM 1354 N N . LEU A 1 178 ? -17.790 7.501 10.931 1.00 94.31 178 LEU A N 1
ATOM 1355 C CA . LEU A 1 178 ? -17.300 6.840 9.725 1.00 94.31 178 LEU A CA 1
ATOM 1356 C C . LEU A 1 178 ? -18.051 7.350 8.488 1.00 94.31 178 LEU A C 1
ATOM 1358 O O . LEU A 1 178 ? -19.166 7.869 8.609 1.00 94.31 178 LEU A O 1
ATOM 1362 N N . GLN A 1 179 ? -17.441 7.216 7.315 1.00 93.69 179 GLN A N 1
ATOM 1363 C CA . GLN A 1 179 ? -18.046 7.516 6.016 1.00 93.69 179 GLN A CA 1
ATOM 1364 C C . GLN A 1 179 ? -18.765 6.284 5.434 1.00 93.69 179 GLN A C 1
ATOM 1366 O O . GLN A 1 179 ? -18.532 5.157 5.881 1.00 93.69 179 GLN A O 1
ATOM 1371 N N . PRO A 1 180 ? -19.639 6.459 4.424 1.00 93.88 180 PRO A N 1
ATOM 1372 C CA . PRO A 1 180 ? -20.249 5.335 3.721 1.00 93.88 180 PRO A CA 1
ATOM 1373 C C . PRO A 1 180 ? -19.211 4.327 3.210 1.00 93.88 180 PRO A C 1
ATOM 1375 O O . PRO A 1 180 ? -18.249 4.699 2.542 1.00 93.88 180 PRO A O 1
ATOM 1378 N N . GLY A 1 181 ? -19.425 3.045 3.516 1.00 90.00 181 GLY A N 1
ATOM 1379 C CA . GLY A 1 181 ? -18.521 1.953 3.138 1.00 90.00 181 GLY A CA 1
ATOM 1380 C C . GLY A 1 181 ? -17.321 1.749 4.071 1.00 90.00 181 GLY A C 1
ATOM 1381 O O . GLY A 1 181 ? -16.559 0.810 3.858 1.00 90.00 181 GLY A O 1
ATOM 1382 N N . GLU A 1 182 ? -17.155 2.575 5.107 1.00 92.50 182 GLU A N 1
ATOM 1383 C CA . GLU A 1 182 ? -16.092 2.401 6.098 1.00 92.50 182 GLU A CA 1
ATOM 1384 C C . GLU A 1 182 ? -16.540 1.525 7.278 1.00 92.50 182 GLU A C 1
ATOM 1386 O O . GLU A 1 182 ? -17.641 1.665 7.827 1.00 92.50 182 GLU A O 1
ATOM 1391 N N . CYS A 1 183 ? -15.627 0.662 7.718 1.00 93.31 183 CYS A N 1
ATOM 1392 C CA . CYS A 1 183 ? -15.643 0.024 9.026 1.00 93.31 183 CYS A CA 1
ATOM 1393 C C . CYS A 1 183 ? -14.338 0.348 9.762 1.00 93.31 183 CYS A C 1
ATOM 1395 O O . CYS A 1 183 ? -13.318 0.659 9.142 1.00 93.31 183 CYS A O 1
ATOM 1397 N N . MET A 1 184 ? -14.371 0.311 11.090 1.00 93.94 184 MET A N 1
ATOM 1398 C CA . MET A 1 184 ? -13.187 0.559 11.907 1.00 93.94 184 MET A CA 1
ATOM 1399 C C . MET A 1 184 ? -13.219 -0.300 13.163 1.00 93.94 184 MET A C 1
ATOM 1401 O O . MET A 1 184 ? -14.263 -0.452 13.789 1.00 93.94 184 MET A O 1
ATOM 1405 N N . GLU A 1 185 ? -12.058 -0.814 13.548 1.00 93.81 185 GLU A N 1
ATOM 1406 C CA . GLU A 1 185 ? -11.863 -1.575 14.776 1.00 93.81 185 GLU A CA 1
ATOM 1407 C C . GLU A 1 185 ? -10.927 -0.815 15.722 1.00 93.81 185 GLU A C 1
ATOM 1409 O O . GLU A 1 185 ? -9.907 -0.260 15.299 1.00 93.81 185 GLU A O 1
ATOM 1414 N N . VAL A 1 186 ? -11.277 -0.778 17.008 1.00 92.12 186 VAL A N 1
ATOM 1415 C CA . VAL A 1 186 ? -10.444 -0.210 18.076 1.00 92.12 186 VAL A CA 1
ATOM 1416 C C . VAL A 1 186 ? -10.554 -1.102 19.302 1.00 92.12 186 VAL A C 1
ATOM 1418 O O . VAL A 1 186 ? -11.656 -1.420 19.731 1.00 92.12 186 VAL A O 1
ATOM 1421 N N . LYS A 1 187 ? -9.429 -1.458 19.923 1.00 90.06 187 LYS A N 1
ATOM 1422 C CA . LYS A 1 187 ? -9.422 -2.261 21.154 1.00 90.06 187 LYS A CA 1
ATOM 1423 C C . LYS A 1 187 ? -9.072 -1.409 22.359 1.00 90.06 187 LYS A C 1
ATOM 1425 O O . LYS A 1 187 ? -8.092 -0.667 22.335 1.00 90.06 187 LYS A O 1
ATOM 1430 N N . MET A 1 188 ? -9.826 -1.543 23.441 1.00 86.50 188 MET A N 1
ATOM 1431 C CA . MET A 1 188 ? -9.460 -1.003 24.744 1.00 86.50 188 MET A CA 1
ATOM 1432 C C . MET A 1 188 ? -8.950 -2.115 25.649 1.00 86.50 188 MET A C 1
ATOM 1434 O O . MET A 1 188 ? -9.616 -3.127 25.818 1.00 86.50 188 MET A O 1
ATOM 1438 N N . LEU A 1 189 ? -7.810 -1.891 26.292 1.00 81.62 189 LEU A N 1
ATOM 1439 C CA . LEU A 1 189 ? -7.236 -2.788 27.284 1.00 81.62 189 LEU A CA 1
ATOM 1440 C C . LEU A 1 189 ? -7.234 -2.112 28.657 1.00 81.62 189 LEU A C 1
ATOM 1442 O O . LEU A 1 189 ? -6.602 -1.069 28.831 1.00 81.62 189 LEU A O 1
ATOM 1446 N N . THR A 1 190 ? -7.873 -2.726 29.653 1.00 74.38 190 THR A N 1
ATOM 1447 C CA . THR A 1 190 ? -7.686 -2.344 31.059 1.00 74.38 190 THR A CA 1
ATOM 1448 C C . THR A 1 190 ? -6.534 -3.165 31.651 1.00 74.38 190 THR A C 1
ATOM 1450 O O . THR A 1 190 ? -6.617 -4.393 31.715 1.00 74.38 190 THR A O 1
ATOM 1453 N N . PRO A 1 191 ? -5.421 -2.547 32.087 1.00 66.62 191 PRO A N 1
ATOM 1454 C CA . PRO A 1 191 ? -4.294 -3.303 32.630 1.00 66.62 191 PRO A CA 1
ATOM 1455 C C . PRO A 1 191 ? -4.679 -4.099 33.887 1.00 66.62 191 PRO A C 1
ATOM 1457 O O . PRO A 1 191 ? -5.289 -3.557 34.806 1.00 66.62 191 PRO A O 1
ATOM 1460 N N . ILE A 1 192 ? -4.258 -5.367 33.973 1.00 61.34 192 ILE A N 1
ATOM 1461 C CA . ILE A 1 192 ? -4.510 -6.243 35.138 1.00 61.34 192 ILE A CA 1
ATOM 1462 C C . ILE A 1 192 ? -3.856 -5.730 36.434 1.00 61.34 192 ILE A C 1
ATOM 1464 O O . ILE A 1 192 ? -4.327 -6.014 37.534 1.00 61.34 192 ILE A O 1
ATOM 1468 N N . ALA A 1 193 ? -2.780 -4.946 36.306 1.00 53.72 193 ALA A N 1
ATOM 1469 C CA . ALA A 1 193 ? -1.945 -4.497 37.418 1.00 53.72 193 ALA A CA 1
ATOM 1470 C C . ALA A 1 193 ? -2.687 -3.634 38.448 1.00 53.72 193 ALA A C 1
ATOM 1472 O O . ALA A 1 193 ? -2.257 -3.559 39.595 1.00 53.72 193 ALA A O 1
ATOM 1473 N N . THR A 1 194 ? -3.790 -2.986 38.068 1.00 52.91 194 THR A N 1
ATOM 1474 C CA . THR A 1 194 ? -4.472 -2.066 38.977 1.00 52.91 194 THR A CA 1
ATOM 1475 C C . THR A 1 194 ? -5.323 -2.801 40.007 1.00 52.91 194 THR A C 1
ATOM 1477 O O . THR A 1 194 ? -5.446 -2.286 41.109 1.00 52.91 194 THR A O 1
ATOM 1480 N N . ARG A 1 195 ? -5.918 -3.971 39.697 1.00 57.53 195 ARG A N 1
ATOM 1481 C CA . ARG A 1 195 ? -6.979 -4.635 40.509 1.00 57.53 195 ARG A CA 1
ATOM 1482 C C . ARG A 1 195 ? -8.088 -3.685 41.011 1.00 57.53 195 ARG A C 1
ATOM 1484 O O . ARG A 1 195 ? -8.893 -4.056 41.861 1.00 57.53 195 ARG A O 1
ATOM 1491 N N . LEU A 1 196 ? -8.132 -2.466 40.482 1.00 62.38 196 LEU A N 1
ATOM 1492 C CA . LEU A 1 196 ? -9.076 -1.417 40.807 1.00 62.38 196 LEU A CA 1
ATOM 1493 C C . LEU A 1 196 ? -10.165 -1.432 39.749 1.00 62.38 196 LEU A C 1
ATOM 1495 O O . LEU A 1 196 ? -9.929 -1.781 38.590 1.00 62.38 196 LEU A O 1
ATOM 1499 N N . ASN A 1 197 ? -11.357 -1.028 40.163 1.00 74.06 197 ASN A N 1
ATOM 1500 C CA . ASN A 1 197 ? -12.441 -0.787 39.237 1.00 74.06 197 ASN A CA 1
ATOM 1501 C C . ASN A 1 197 ? -12.129 0.503 38.462 1.00 74.06 197 ASN A C 1
ATOM 1503 O O . ASN A 1 197 ? -12.017 1.572 39.067 1.00 74.06 197 ASN A O 1
ATOM 1507 N N . ILE A 1 198 ? -11.925 0.398 37.149 1.00 73.88 198 ILE A N 1
ATOM 1508 C CA . ILE A 1 198 ? -11.636 1.547 36.288 1.00 73.88 198 ILE A CA 1
ATOM 1509 C C . ILE A 1 198 ? -12.943 1.965 35.623 1.00 73.88 198 ILE A C 1
ATOM 1511 O O . ILE A 1 198 ? -13.505 1.221 34.815 1.00 73.88 198 ILE A O 1
ATOM 1515 N N . ALA A 1 199 ? -13.404 3.169 35.958 1.00 83.75 199 ALA A N 1
ATOM 1516 C CA . ALA A 1 199 ? -14.523 3.796 35.275 1.00 83.75 199 ALA A CA 1
ATOM 1517 C C . ALA A 1 199 ? -14.093 4.207 33.865 1.00 83.75 199 ALA A C 1
ATOM 1519 O O . ALA A 1 199 ? -13.037 4.815 33.696 1.00 83.75 199 ALA A O 1
ATOM 1520 N N . TYR A 1 200 ? -14.918 3.899 32.870 1.00 83.19 200 TYR A N 1
ATOM 1521 C CA . TYR A 1 200 ? -14.687 4.271 31.481 1.00 83.19 200 TYR A CA 1
ATOM 1522 C C . TYR A 1 200 ? -15.815 5.144 30.939 1.00 83.19 200 TYR A C 1
ATOM 1524 O O . TYR A 1 200 ? -16.972 5.056 31.367 1.00 83.19 200 TYR A O 1
ATOM 1532 N N . VAL A 1 201 ? -15.463 5.993 29.975 1.00 87.88 201 VAL A N 1
ATOM 1533 C CA . VAL A 1 201 ? -16.386 6.893 29.286 1.00 87.88 201 VAL A CA 1
ATOM 1534 C C . VAL A 1 201 ? -16.050 6.927 27.800 1.00 87.88 201 VAL A C 1
ATOM 1536 O O . VAL A 1 201 ? -15.072 7.537 27.372 1.00 87.88 201 VAL A O 1
ATOM 1539 N N . PHE A 1 202 ? -16.909 6.320 26.993 1.00 88.69 202 PHE A N 1
ATOM 1540 C CA . PHE A 1 202 ? -16.801 6.349 25.538 1.00 88.69 202 PHE A CA 1
ATOM 1541 C C . PHE A 1 202 ? -17.781 7.358 24.976 1.00 88.69 202 PHE A C 1
ATOM 1543 O O . PHE A 1 202 ? -18.930 7.414 25.414 1.00 88.69 202 PHE A O 1
ATOM 1550 N N . ARG A 1 203 ? -17.341 8.172 24.019 1.00 90.94 203 ARG A N 1
ATOM 1551 C CA . ARG A 1 203 ? -18.160 9.245 23.444 1.00 90.94 203 ARG A CA 1
ATOM 1552 C C . ARG A 1 203 ? -18.118 9.198 21.934 1.00 90.94 203 ARG A C 1
ATOM 1554 O O . ARG A 1 203 ? -17.075 8.951 21.349 1.00 90.94 203 ARG A O 1
ATOM 1561 N N . GLY A 1 204 ? -19.240 9.476 21.297 1.00 91.94 204 GLY A N 1
ATOM 1562 C CA . GLY A 1 204 ? -19.254 9.797 19.882 1.00 91.94 204 GLY A CA 1
ATOM 1563 C C . GLY A 1 204 ? -18.674 11.187 19.633 1.00 91.94 204 GLY A C 1
ATOM 1564 O O . GLY A 1 204 ? -18.905 12.096 20.431 1.00 91.94 204 GLY A O 1
ATOM 1565 N N . THR A 1 205 ? -17.979 11.395 18.511 1.00 91.12 205 THR A N 1
ATOM 1566 C CA . THR A 1 205 ? -17.583 12.756 18.085 1.00 91.12 205 THR A CA 1
ATOM 1567 C C . THR A 1 205 ? -18.784 13.665 17.817 1.00 91.12 205 THR A C 1
ATOM 1569 O O . THR A 1 205 ? -18.663 14.885 17.872 1.00 91.12 205 THR A O 1
ATOM 1572 N N . THR A 1 206 ? -19.948 13.082 17.516 1.00 91.19 206 THR A N 1
ATOM 1573 C CA . THR A 1 206 ? -21.208 13.791 17.263 1.00 91.19 206 THR A CA 1
ATOM 1574 C C . THR A 1 206 ? -22.385 13.010 17.848 1.00 91.19 206 THR A C 1
ATOM 1576 O O . THR A 1 206 ? -22.261 11.832 18.187 1.00 91.19 206 THR A O 1
ATOM 1579 N N . SER A 1 207 ? -23.565 13.630 17.908 1.00 91.88 207 SER A N 1
ATOM 1580 C CA . SER A 1 207 ? -24.812 12.950 18.292 1.00 91.88 207 SER A CA 1
ATOM 1581 C C . SER A 1 207 ? -25.234 11.842 17.316 1.00 91.88 207 SER A C 1
ATOM 1583 O O . SER A 1 207 ? -26.034 10.981 17.688 1.00 91.88 207 SER A O 1
ATOM 1585 N N . ALA A 1 208 ? -24.695 11.849 16.093 1.00 93.19 208 ALA A N 1
ATOM 1586 C CA . ALA A 1 208 ? -24.944 10.854 15.055 1.00 93.19 208 ALA A CA 1
ATOM 1587 C C . ALA A 1 208 ? -24.003 9.637 15.142 1.00 93.19 208 ALA A C 1
ATOM 1589 O O . ALA A 1 208 ? -24.097 8.719 14.328 1.00 93.19 208 ALA A O 1
ATOM 1590 N N . VAL A 1 209 ? -23.101 9.617 16.124 1.00 94.75 209 VAL A N 1
ATOM 1591 C CA . VAL A 1 209 ? -22.351 8.425 16.514 1.00 94.75 209 VAL A CA 1
ATOM 1592 C C . VAL A 1 209 ? -23.078 7.787 17.693 1.00 94.75 209 VAL A C 1
ATOM 1594 O O . VAL A 1 209 ? -23.306 8.438 18.715 1.00 94.75 209 VAL A O 1
ATOM 1597 N N . LYS A 1 210 ? -23.476 6.529 17.532 1.00 94.44 210 LYS A N 1
ATOM 1598 C CA . LYS A 1 210 ? -24.180 5.733 18.534 1.00 94.44 210 LYS A CA 1
ATOM 1599 C C . LYS A 1 210 ? -23.277 4.597 18.988 1.00 94.44 210 LYS A C 1
ATOM 1601 O O . LYS A 1 210 ? -22.675 3.925 18.159 1.00 94.44 210 LYS A O 1
ATOM 1606 N N . ILE A 1 211 ? -23.176 4.406 20.292 1.00 93.69 211 ILE A N 1
ATOM 1607 C CA . ILE A 1 211 ? -22.365 3.377 20.933 1.00 93.69 211 ILE A CA 1
ATOM 1608 C C . ILE A 1 211 ? -23.331 2.448 21.654 1.00 93.69 211 ILE A C 1
ATOM 1610 O O . ILE A 1 211 ? -24.133 2.923 22.457 1.00 93.69 211 ILE A O 1
ATOM 1614 N N . TYR A 1 212 ? -23.255 1.158 21.353 1.00 89.88 212 TYR A N 1
ATOM 1615 C CA . TYR A 1 212 ? -24.093 0.114 21.934 1.00 89.88 212 TYR A CA 1
ATOM 1616 C C . TYR A 1 212 ? -23.226 -0.926 22.631 1.00 89.88 212 TYR A C 1
ATOM 1618 O O . TYR A 1 212 ? -22.105 -1.202 22.204 1.00 89.88 212 TYR A O 1
ATOM 1626 N N . ALA A 1 213 ? -23.766 -1.521 23.686 1.00 85.31 213 ALA A N 1
ATOM 1627 C CA . ALA A 1 213 ? -23.166 -2.636 24.404 1.00 85.31 213 ALA A CA 1
ATOM 1628 C C . ALA A 1 213 ? -24.270 -3.609 24.827 1.00 85.31 213 ALA A C 1
ATOM 1630 O O . ALA A 1 213 ? -25.432 -3.221 24.900 1.00 85.31 213 ALA A O 1
ATOM 1631 N N . SER A 1 214 ? -23.943 -4.862 25.147 1.00 75.25 214 SER A N 1
ATOM 1632 C CA . SER A 1 214 ? -24.967 -5.822 25.595 1.00 75.25 214 SER A CA 1
ATOM 1633 C C . SER A 1 214 ? -25.670 -5.400 26.896 1.00 75.25 214 SER A C 1
ATOM 1635 O O . SER A 1 214 ? -26.788 -5.834 27.152 1.00 75.25 214 SER A O 1
ATOM 1637 N N . TRP A 1 215 ? -25.046 -4.526 27.692 1.00 73.31 215 TRP A N 1
ATOM 1638 C CA . TRP A 1 215 ? -25.586 -3.980 28.943 1.00 73.31 215 TRP A CA 1
ATOM 1639 C C . TRP A 1 215 ? -26.140 -2.553 28.830 1.00 73.31 215 TRP A C 1
ATOM 1641 O O . TRP A 1 215 ? -26.582 -2.004 29.838 1.00 73.31 215 TRP A O 1
ATOM 1651 N N . ASP A 1 216 ? -26.104 -1.927 27.651 1.00 76.50 216 ASP A N 1
ATOM 1652 C CA . ASP A 1 216 ? -26.583 -0.554 27.463 1.00 76.50 216 ASP A CA 1
ATOM 1653 C C . ASP A 1 216 ? -27.369 -0.439 26.153 1.00 76.50 216 ASP A C 1
ATOM 1655 O O . ASP A 1 216 ? -26.870 -0.748 25.069 1.00 76.50 216 ASP A O 1
ATOM 1659 N N . THR A 1 217 ? -28.606 0.054 26.257 1.00 69.81 217 THR A N 1
ATOM 1660 C CA . THR A 1 217 ? -29.508 0.312 25.123 1.00 69.81 217 THR A CA 1
ATOM 1661 C C . THR A 1 217 ? -28.980 1.364 24.140 1.00 69.81 217 THR A C 1
ATOM 1663 O O . THR A 1 217 ? -29.575 1.562 23.082 1.00 69.81 217 THR A O 1
ATOM 1666 N N . GLY A 1 218 ? -27.858 2.007 24.462 1.00 73.75 218 GLY A N 1
ATOM 1667 C CA . GLY A 1 218 ? -27.024 2.770 23.551 1.00 73.75 218 GLY A CA 1
ATOM 1668 C C . GLY A 1 218 ? -27.359 4.255 23.467 1.00 73.75 218 GLY A C 1
ATOM 1669 O O . GLY A 1 218 ? -28.433 4.726 23.840 1.00 73.75 218 GLY A O 1
ATOM 1670 N N . GLY A 1 219 ? -26.396 5.026 22.965 1.00 87.88 219 GLY A N 1
ATOM 1671 C CA . GLY A 1 219 ? -26.475 6.486 22.885 1.00 87.88 219 GLY A CA 1
ATOM 1672 C C . GLY A 1 219 ? -25.194 7.102 22.330 1.00 87.88 219 GLY A C 1
ATOM 1673 O O . GLY A 1 219 ? -24.323 6.400 21.833 1.00 87.88 219 GLY A O 1
ATOM 1674 N N . SER A 1 220 ? -25.038 8.424 22.406 1.00 89.38 220 SER A N 1
ATOM 1675 C CA . SER A 1 220 ? -23.779 9.085 22.009 1.00 89.38 220 SER A CA 1
ATOM 1676 C C . SER A 1 220 ? -22.693 9.020 23.087 1.00 89.38 220 SER A C 1
ATOM 1678 O O . SER A 1 220 ? -21.602 9.565 22.918 1.00 89.38 220 SER A O 1
ATOM 1680 N N . THR A 1 221 ? -22.980 8.407 24.233 1.00 91.44 221 THR A N 1
ATOM 1681 C CA . THR A 1 221 ? -22.027 8.194 25.318 1.00 91.44 221 THR A CA 1
ATOM 1682 C C . THR A 1 221 ? -22.342 6.870 25.997 1.00 91.44 221 THR A C 1
ATOM 1684 O O . THR A 1 221 ? -23.483 6.665 26.394 1.00 91.44 221 THR A O 1
ATOM 1687 N N . LEU A 1 222 ? -21.328 6.025 26.162 1.00 89.25 222 LEU A N 1
ATOM 1688 C CA . LEU A 1 222 ? -21.383 4.792 26.941 1.00 89.25 222 LEU A CA 1
ATOM 1689 C C . LEU A 1 222 ? -20.502 4.969 28.178 1.00 89.25 222 LEU A C 1
ATOM 1691 O O . LEU A 1 222 ? -19.362 5.430 28.077 1.00 89.25 222 LEU A O 1
ATOM 1695 N N . LYS A 1 223 ? -21.029 4.624 29.349 1.00 88.75 223 LYS A N 1
ATOM 1696 C CA . LYS A 1 223 ? -20.286 4.650 30.612 1.00 88.75 223 LYS A CA 1
ATOM 1697 C C . LYS A 1 223 ? -20.383 3.296 31.282 1.00 88.75 223 LYS A C 1
ATOM 1699 O O . LYS A 1 223 ? -21.395 2.615 31.170 1.00 88.75 223 LYS A O 1
ATOM 1704 N N . GLY A 1 224 ? -19.366 2.956 32.049 1.00 81.81 224 GLY A N 1
ATOM 1705 C CA . GLY A 1 224 ? -19.417 1.794 32.916 1.00 81.81 224 GLY A CA 1
ATOM 1706 C C . GLY A 1 224 ? -18.122 1.638 33.684 1.00 81.81 224 GLY A C 1
ATOM 1707 O O . GLY A 1 224 ? -17.317 2.568 33.764 1.00 81.81 224 GLY A O 1
ATOM 1708 N N . SER A 1 225 ? -17.945 0.469 34.283 1.00 79.62 225 SER A N 1
ATOM 1709 C CA . SER A 1 225 ? -16.764 0.177 35.078 1.00 79.62 225 SER A CA 1
ATOM 1710 C C . SER A 1 225 ? -16.422 -1.304 34.984 1.00 79.62 225 SER A C 1
ATOM 1712 O O . SER A 1 225 ? -17.314 -2.143 35.104 1.00 79.62 225 SER A O 1
ATOM 1714 N N . TYR A 1 226 ? -15.146 -1.615 34.764 1.00 74.12 226 TYR A N 1
ATOM 1715 C CA . TYR A 1 226 ? -14.632 -2.984 34.783 1.00 74.12 226 TYR A CA 1
ATOM 1716 C C . TYR A 1 226 ? -13.447 -3.094 35.737 1.00 74.12 226 TYR A C 1
ATOM 1718 O O . TYR A 1 226 ? -12.681 -2.144 35.931 1.00 74.12 226 TYR A O 1
ATOM 1726 N N . LEU A 1 227 ? -13.264 -4.292 36.290 1.00 69.81 227 LEU A N 1
ATOM 1727 C CA . LEU A 1 227 ? -12.010 -4.660 36.935 1.00 69.81 227 LEU A CA 1
ATOM 1728 C C . LEU A 1 227 ? -10.869 -4.655 35.901 1.00 69.81 227 LEU A C 1
ATOM 1730 O O . LEU A 1 227 ? -11.089 -4.812 34.697 1.00 69.81 227 LEU A O 1
ATOM 1734 N N . GLY A 1 228 ? -9.637 -4.457 36.370 1.00 67.88 228 GLY A N 1
ATOM 1735 C CA . GLY A 1 228 ? -8.453 -4.599 35.521 1.00 67.88 228 GLY A CA 1
ATOM 1736 C C . GLY A 1 228 ? -8.357 -5.998 34.895 1.00 67.88 228 GLY A C 1
ATOM 1737 O O . GLY A 1 228 ? -8.742 -6.985 35.518 1.00 67.88 228 GLY A O 1
ATOM 1738 N N . GLY A 1 229 ? -7.806 -6.084 33.682 1.00 69.69 229 GLY A N 1
ATOM 1739 C CA . GLY A 1 229 ? -7.633 -7.336 32.934 1.00 69.69 229 GLY A CA 1
ATOM 1740 C C . GLY A 1 229 ? -8.714 -7.613 31.885 1.00 69.69 229 GLY A C 1
ATOM 1741 O O . GLY A 1 229 ? -8.752 -8.712 31.343 1.00 69.69 229 GLY A O 1
ATOM 1742 N N . VAL A 1 230 ? -9.575 -6.639 31.587 1.00 76.44 230 VAL A N 1
ATOM 1743 C CA . VAL A 1 230 ? -10.627 -6.738 30.566 1.00 76.44 230 VAL A CA 1
ATOM 1744 C C . VAL A 1 230 ? -10.146 -6.097 29.266 1.00 76.44 230 VAL A C 1
ATOM 1746 O O . VAL A 1 230 ? -9.518 -5.036 29.264 1.00 76.44 230 VAL A O 1
ATOM 1749 N N . CYS A 1 231 ? -10.468 -6.731 28.144 1.00 83.06 231 CYS A N 1
ATOM 1750 C CA . CYS A 1 231 ? -10.345 -6.128 26.824 1.00 83.06 231 CYS A CA 1
ATOM 1751 C C . CYS A 1 231 ? -11.748 -5.834 26.285 1.00 83.06 231 CYS A C 1
ATOM 1753 O O . CYS A 1 231 ? -12.651 -6.641 26.477 1.00 83.06 231 CYS A O 1
ATOM 1755 N N . ILE A 1 232 ? -11.953 -4.689 25.643 1.00 85.69 232 ILE A N 1
ATOM 1756 C CA . ILE A 1 232 ? -13.204 -4.346 24.960 1.00 85.69 232 ILE A CA 1
ATOM 1757 C C . ILE A 1 232 ? -12.877 -4.093 23.499 1.00 85.69 232 ILE A C 1
ATOM 1759 O O . ILE A 1 232 ? -12.037 -3.248 23.187 1.00 85.69 232 ILE A O 1
ATOM 1763 N N . ASP A 1 233 ? -13.549 -4.816 22.618 1.00 90.50 233 ASP A N 1
ATOM 1764 C CA . ASP A 1 233 ? -13.472 -4.633 21.182 1.00 90.50 233 ASP A CA 1
ATOM 1765 C C . ASP A 1 233 ? -14.562 -3.671 20.717 1.00 90.50 233 ASP A C 1
ATOM 1767 O O . ASP A 1 233 ? -15.737 -3.854 21.041 1.00 90.50 233 ASP A O 1
ATOM 1771 N N . PHE A 1 234 ? -14.179 -2.637 19.977 1.00 92.19 234 PHE A N 1
ATOM 1772 C CA . PHE A 1 234 ? -15.104 -1.690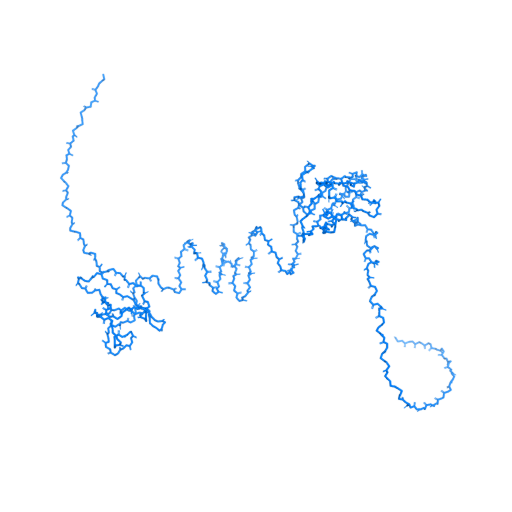 19.375 1.00 92.19 234 PHE A CA 1
ATOM 1773 C C . PHE A 1 234 ? -15.120 -1.897 17.872 1.00 92.19 234 PHE A C 1
ATOM 1775 O O . PHE A 1 234 ? -14.127 -1.618 17.203 1.00 92.19 234 PHE A O 1
ATOM 1782 N N . ILE A 1 235 ? -16.268 -2.316 17.345 1.00 94.75 235 ILE A N 1
ATOM 1783 C CA . ILE A 1 235 ? -16.485 -2.472 15.906 1.00 94.75 235 ILE A CA 1
ATOM 1784 C C . ILE A 1 235 ? -17.439 -1.375 15.443 1.00 94.75 235 ILE A C 1
ATOM 1786 O O . ILE A 1 235 ? -18.620 -1.353 15.797 1.00 94.75 235 ILE A O 1
ATOM 1790 N N . GLY A 1 236 ? -16.899 -0.436 14.677 1.00 95.19 236 GLY A N 1
ATOM 1791 C CA . GLY A 1 236 ? -17.601 0.689 14.084 1.00 95.19 236 GLY A CA 1
ATOM 1792 C C . GLY A 1 236 ? -18.023 0.390 12.653 1.00 95.19 236 GLY A C 1
ATOM 1793 O O . GLY A 1 236 ? -17.224 -0.099 11.853 1.00 95.19 236 GLY A O 1
ATOM 1794 N N . ARG A 1 237 ? -19.260 0.744 12.306 1.00 96.06 237 ARG A N 1
ATOM 1795 C CA . ARG A 1 237 ? -19.757 0.738 10.924 1.00 96.06 237 ARG A CA 1
ATOM 1796 C C . ARG A 1 237 ? -20.624 1.956 10.641 1.00 96.06 237 ARG A C 1
ATOM 1798 O O . ARG A 1 237 ? -21.310 2.463 11.533 1.00 96.06 237 ARG A O 1
ATOM 1805 N N . TYR A 1 238 ? -20.620 2.407 9.395 1.00 95.62 238 TYR A N 1
ATOM 1806 C CA . TYR A 1 238 ? -21.611 3.363 8.914 1.00 95.62 238 TYR A CA 1
ATOM 1807 C C . TYR A 1 238 ? -22.931 2.650 8.576 1.00 95.62 238 TYR A C 1
ATOM 1809 O O . TYR A 1 238 ? -22.927 1.652 7.856 1.00 95.62 238 TYR A O 1
ATOM 1817 N N . ASP A 1 239 ? -24.053 3.160 9.087 1.00 93.19 239 ASP A N 1
ATOM 1818 C CA . ASP A 1 239 ? -25.405 2.741 8.708 1.00 93.19 239 ASP A CA 1
ATOM 1819 C C . ASP A 1 239 ? -26.005 3.783 7.761 1.00 93.19 239 ASP A C 1
ATOM 1821 O O . ASP A 1 239 ? -26.281 4.923 8.148 1.00 93.19 239 ASP A O 1
ATOM 1825 N N . SER A 1 240 ? -26.204 3.383 6.507 1.00 90.94 240 SER A N 1
ATOM 1826 C CA . SER A 1 240 ? -26.777 4.242 5.471 1.00 90.94 240 SER A CA 1
ATOM 1827 C C . SER A 1 240 ? -28.254 4.545 5.685 1.00 90.94 240 SER A C 1
ATOM 1829 O O . SER A 1 240 ? -28.737 5.540 5.159 1.00 90.94 240 SER A O 1
ATOM 1831 N N . SER A 1 241 ? -28.976 3.714 6.438 1.00 90.75 241 SER A N 1
ATOM 1832 C CA . SER A 1 241 ? -30.427 3.857 6.618 1.00 90.75 241 SER A CA 1
ATOM 1833 C C . SER A 1 241 ? -30.762 4.996 7.575 1.00 90.75 241 SER A C 1
ATOM 1835 O O . SER A 1 241 ? -31.715 5.740 7.363 1.00 90.75 241 SER A O 1
ATOM 1837 N N . SER A 1 242 ? -29.969 5.131 8.638 1.00 90.94 242 SER A N 1
ATOM 1838 C CA . SER A 1 242 ? -30.123 6.164 9.666 1.00 90.94 242 SER A CA 1
ATOM 1839 C C . SER A 1 242 ? -29.118 7.306 9.532 1.00 90.94 242 SER A C 1
ATOM 1841 O O . SER A 1 242 ? -29.145 8.227 10.347 1.00 90.94 242 SER A O 1
ATOM 1843 N N . GLU A 1 243 ? -28.210 7.239 8.554 1.00 93.88 243 GLU A N 1
ATOM 1844 C CA . GLU A 1 243 ? -27.070 8.149 8.401 1.00 93.88 243 GLU A CA 1
ATOM 1845 C C . GLU A 1 243 ? -26.268 8.310 9.707 1.00 93.88 243 GLU A C 1
ATOM 1847 O O . GLU A 1 243 ? -25.796 9.398 10.064 1.00 93.88 243 GLU A O 1
ATOM 1852 N N . THR A 1 244 ? -26.103 7.224 10.460 1.00 94.31 244 THR A N 1
ATOM 1853 C CA . THR A 1 244 ? -25.369 7.204 11.733 1.00 94.31 244 THR A CA 1
ATOM 1854 C C . THR A 1 244 ? -24.150 6.300 11.647 1.00 94.31 244 THR A C 1
ATOM 1856 O O . THR A 1 244 ? -24.043 5.422 10.798 1.00 94.31 244 THR A O 1
ATOM 1859 N N . THR A 1 245 ? -23.201 6.511 12.553 1.00 95.75 245 THR A N 1
ATOM 1860 C CA . THR A 1 245 ? -22.154 5.520 12.818 1.00 95.75 245 THR A CA 1
ATOM 1861 C C . THR A 1 245 ? -22.544 4.742 14.055 1.00 95.75 245 THR A C 1
ATOM 1863 O O . THR A 1 245 ? -22.839 5.346 15.086 1.00 95.75 245 THR A O 1
ATOM 1866 N N . ILE A 1 246 ? -22.527 3.421 13.953 1.00 94.44 246 ILE A N 1
ATOM 1867 C CA . ILE A 1 246 ? -22.818 2.509 15.051 1.00 94.44 246 ILE A CA 1
ATOM 1868 C C . ILE A 1 246 ? -21.502 1.877 15.484 1.00 94.44 246 ILE A C 1
ATOM 1870 O O . ILE A 1 246 ? -20.829 1.244 14.674 1.00 94.44 246 ILE A O 1
ATOM 1874 N N . TRP A 1 247 ? -21.156 2.045 16.753 1.00 95.06 247 TRP A N 1
ATOM 1875 C CA . TRP A 1 247 ? -20.057 1.360 17.417 1.00 95.06 247 TRP A CA 1
ATOM 1876 C C . TRP A 1 247 ? -20.617 0.309 18.362 1.00 95.06 247 TRP A C 1
ATOM 1878 O O . TRP A 1 247 ? -21.319 0.644 19.316 1.00 95.06 247 TRP A O 1
ATOM 1888 N N . GLN A 1 248 ? -20.294 -0.952 18.107 1.00 93.00 248 GLN A N 1
ATOM 1889 C CA . GLN A 1 248 ? -20.605 -2.051 19.009 1.00 93.00 248 GLN A CA 1
ATOM 1890 C C . GLN A 1 248 ? -19.417 -2.277 19.945 1.00 93.00 248 GLN A C 1
ATOM 1892 O O . GLN A 1 248 ? -18.320 -2.563 19.472 1.00 93.00 248 GLN A O 1
ATOM 1897 N N . ALA A 1 249 ? -19.638 -2.155 21.252 1.00 90.25 249 ALA A N 1
ATOM 1898 C CA . ALA A 1 249 ? -18.675 -2.509 22.287 1.00 90.25 249 ALA A CA 1
ATOM 1899 C C . ALA A 1 249 ? -18.892 -3.967 22.718 1.00 90.25 249 ALA A C 1
ATOM 1901 O O . ALA A 1 249 ? -20.008 -4.351 23.085 1.00 90.25 249 ALA A O 1
ATOM 1902 N N . ILE A 1 250 ? -17.831 -4.770 22.666 1.00 85.81 250 ILE A N 1
ATOM 1903 C CA . ILE A 1 250 ? -17.852 -6.210 22.938 1.00 85.81 250 ILE A CA 1
ATOM 1904 C C . ILE A 1 250 ? -16.747 -6.522 23.956 1.00 85.81 250 ILE A C 1
ATOM 1906 O O . ILE A 1 250 ? -15.567 -6.471 23.613 1.00 85.81 250 ILE A O 1
ATOM 1910 N N . PRO A 1 251 ? -17.074 -6.817 25.222 1.00 80.69 251 PRO A N 1
ATOM 1911 C CA . PRO A 1 251 ? -16.076 -7.159 26.221 1.00 80.69 251 PRO A CA 1
ATOM 1912 C C . PRO A 1 251 ? -15.558 -8.566 25.936 1.00 80.69 251 PRO A C 1
ATOM 1914 O O . PRO A 1 251 ? -16.321 -9.520 25.939 1.00 80.69 251 PRO A O 1
ATOM 1917 N N . LEU A 1 252 ? -14.258 -8.710 25.710 1.00 76.00 252 LEU A N 1
ATOM 1918 C CA . LEU A 1 252 ? -13.586 -9.991 25.544 1.00 76.00 252 LEU A CA 1
ATOM 1919 C C . LEU A 1 252 ? -13.301 -10.598 26.927 1.00 76.00 252 LEU A C 1
ATOM 1921 O O . LEU A 1 252 ? -12.235 -10.394 27.509 1.00 76.00 25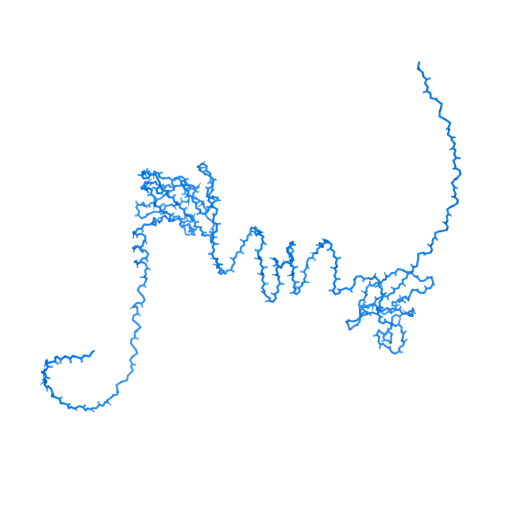2 LEU A O 1
ATOM 1925 N N . ASN A 1 253 ? -14.287 -11.308 27.467 1.00 68.62 253 ASN A N 1
ATOM 1926 C CA . ASN A 1 253 ? -14.208 -12.143 28.670 1.00 68.62 253 ASN A CA 1
ATOM 1927 C C . ASN A 1 253 ? -14.717 -13.574 28.356 1.00 68.62 253 ASN A C 1
ATOM 1929 O O . ASN A 1 253 ? -14.997 -13.891 27.197 1.00 68.62 253 ASN A O 1
ATOM 1933 N N . ASP A 1 254 ? -14.845 -14.449 29.363 1.00 60.50 254 ASP A N 1
ATOM 1934 C CA . ASP A 1 254 ? -15.406 -15.802 29.172 1.00 60.50 254 ASP A CA 1
ATOM 1935 C C . ASP A 1 254 ? -16.830 -15.779 28.572 1.00 60.50 254 ASP A C 1
ATOM 1937 O O . ASP A 1 254 ? -17.236 -16.718 27.887 1.00 60.50 254 ASP A O 1
ATOM 1941 N N . GLU A 1 255 ? -17.566 -14.675 28.725 1.00 58.53 255 GLU A N 1
ATOM 1942 C CA . GLU A 1 255 ? -18.875 -14.477 28.094 1.00 58.53 255 GLU A CA 1
ATOM 1943 C C . GLU A 1 255 ? -18.754 -14.118 26.606 1.00 58.53 255 GLU A C 1
ATOM 1945 O O . GLU A 1 255 ? -19.567 -14.590 25.821 1.00 58.53 255 GLU A O 1
ATOM 1950 N N . ALA A 1 256 ? -17.728 -13.381 26.160 1.00 52.81 256 ALA A N 1
ATOM 1951 C CA . ALA A 1 256 ? -17.460 -13.226 24.722 1.00 52.81 256 ALA A CA 1
ATOM 1952 C C . ALA A 1 256 ? -17.026 -14.531 24.060 1.00 52.81 256 ALA A C 1
ATOM 1954 O O . ALA A 1 256 ? -17.390 -14.764 22.908 1.00 52.81 256 ALA A O 1
ATOM 1955 N N . ARG A 1 257 ? -16.295 -15.397 24.776 1.00 49.72 257 ARG A N 1
ATOM 1956 C CA . ARG A 1 257 ? -16.036 -16.768 24.311 1.00 49.72 257 ARG A CA 1
ATOM 1957 C C . ARG A 1 257 ? -17.359 -17.523 24.129 1.00 49.72 257 ARG A C 1
ATOM 1959 O O . ARG A 1 257 ? -17.591 -18.053 23.048 1.00 49.72 257 ARG A O 1
ATOM 1966 N N . SER A 1 258 ? -18.249 -17.487 25.122 1.00 55.69 258 SER A N 1
ATOM 1967 C CA . SER A 1 258 ? -19.574 -18.128 25.055 1.00 55.69 258 SER A CA 1
ATOM 1968 C C . SER A 1 258 ? -20.493 -17.527 23.968 1.00 55.69 258 SER A C 1
ATOM 1970 O O . SER A 1 258 ? -21.221 -18.249 23.284 1.00 55.69 258 SER A O 1
ATOM 1972 N N . LEU A 1 259 ? -20.420 -16.213 23.729 1.00 52.66 259 LEU A N 1
ATOM 1973 C CA . LEU A 1 259 ? -21.182 -15.520 22.686 1.00 52.66 259 LEU A CA 1
ATOM 1974 C C . LEU A 1 259 ? -20.660 -15.856 21.277 1.00 52.66 259 LEU A C 1
ATOM 1976 O O . LEU A 1 259 ? -21.452 -16.136 20.385 1.00 52.66 259 LEU A O 1
ATOM 1980 N N . LEU A 1 260 ? -19.339 -15.900 21.078 1.00 46.00 260 LEU A N 1
ATOM 1981 C CA . LEU A 1 260 ? -18.730 -16.349 19.817 1.00 46.00 260 LEU A CA 1
ATOM 1982 C C . LEU A 1 260 ? -19.019 -17.830 19.536 1.00 46.00 260 LEU A C 1
ATOM 1984 O O . LEU A 1 260 ? -19.237 -18.208 18.387 1.00 46.00 260 LEU A O 1
ATOM 1988 N N . GLU A 1 261 ? -19.057 -18.668 20.574 1.00 50.78 261 GLU A N 1
ATOM 1989 C CA . GLU A 1 261 ? -19.434 -20.080 20.461 1.00 50.78 261 GLU A CA 1
ATOM 1990 C C . GLU A 1 261 ? -20.914 -20.267 20.095 1.00 50.78 261 GLU A C 1
ATOM 1992 O O . GLU A 1 261 ? -21.220 -21.152 19.297 1.00 50.78 261 GLU A O 1
ATOM 1997 N N . SER A 1 262 ? -21.814 -19.413 20.597 1.00 53.56 262 SER A N 1
ATOM 1998 C CA . SER A 1 262 ? -23.249 -19.444 20.255 1.00 53.56 262 SER A CA 1
ATOM 1999 C C . SER A 1 262 ? -23.593 -18.808 18.901 1.00 53.56 262 SER A C 1
ATOM 2001 O O . SER A 1 262 ? -24.676 -19.043 18.374 1.00 53.56 262 SER A O 1
ATOM 2003 N N . MET A 1 263 ? -22.669 -18.048 18.301 1.00 43.91 263 MET A N 1
ATOM 2004 C CA . MET A 1 263 ? -22.787 -17.508 16.937 1.00 43.91 263 MET A CA 1
ATOM 2005 C C . MET A 1 263 ? -22.343 -18.491 15.841 1.00 43.91 263 MET A C 1
ATOM 2007 O O . MET A 1 263 ? -22.399 -18.150 14.656 1.00 43.91 263 MET A O 1
ATOM 2011 N N . LYS A 1 264 ? -21.922 -19.714 16.195 1.00 50.03 264 LYS A N 1
ATOM 2012 C CA . LYS A 1 264 ? -21.781 -20.796 15.215 1.00 50.03 264 LYS A CA 1
ATOM 2013 C C . LYS A 1 264 ? -23.170 -21.123 14.672 1.00 50.03 264 LYS A C 1
ATOM 2015 O O . LYS A 1 264 ? -23.970 -21.760 15.344 1.00 50.03 264 LYS A O 1
ATOM 2020 N N . VAL A 1 265 ? -23.457 -20.656 13.460 1.00 44.22 265 VAL A N 1
ATOM 2021 C CA . VAL A 1 265 ? -24.630 -21.092 12.703 1.00 44.22 265 VAL A CA 1
ATOM 2022 C C . VAL A 1 265 ? -24.534 -22.609 12.551 1.00 44.22 265 VAL A C 1
ATOM 2024 O O . VAL A 1 265 ? -23.544 -23.117 12.019 1.00 44.22 265 VAL A O 1
ATOM 2027 N N . ASP A 1 266 ? -25.541 -23.321 13.048 1.00 46.53 266 ASP A N 1
ATOM 2028 C CA . ASP A 1 266 ? -25.711 -24.747 12.806 1.00 46.53 266 ASP A CA 1
ATOM 2029 C C . ASP A 1 266 ? -25.820 -24.970 11.293 1.00 46.53 266 ASP A C 1
ATOM 2031 O O . ASP A 1 266 ? -26.851 -24.715 10.673 1.00 46.53 266 ASP A O 1
ATOM 2035 N N . ASN A 1 267 ? -24.756 -25.491 10.684 1.00 43.94 267 ASN A N 1
ATOM 2036 C CA . ASN A 1 267 ? -24.799 -26.040 9.326 1.00 43.94 267 ASN A CA 1
ATOM 2037 C C . ASN A 1 267 ? -25.506 -27.413 9.291 1.00 43.94 267 ASN A C 1
ATOM 2039 O O . ASN A 1 267 ? -25.305 -28.192 8.364 1.00 43.94 267 ASN A O 1
ATOM 2043 N N . SER A 1 268 ? -26.354 -27.723 10.277 1.00 45.44 268 SER A N 1
ATOM 2044 C CA . SER A 1 268 ? -27.185 -28.930 10.318 1.00 45.44 268 SER A CA 1
ATOM 2045 C C . SER A 1 268 ? -28.495 -28.774 9.536 1.00 45.44 268 SER A C 1
ATOM 2047 O O . SER A 1 268 ? -29.458 -29.501 9.784 1.00 45.44 268 SER A O 1
ATOM 2049 N N . ALA A 1 269 ? -28.530 -27.874 8.543 1.00 42.41 269 ALA A N 1
ATOM 2050 C CA . ALA A 1 269 ? -29.502 -27.971 7.466 1.00 42.41 269 ALA A CA 1
ATOM 2051 C C . ALA A 1 269 ? -29.253 -29.300 6.739 1.00 42.41 269 ALA A C 1
ATOM 2053 O O . ALA A 1 269 ? -28.396 -29.422 5.865 1.00 42.41 269 ALA A O 1
ATOM 2054 N N . THR A 1 270 ? -29.986 -30.315 7.180 1.00 43.09 270 THR A N 1
ATOM 2055 C CA . THR A 1 270 ? -30.153 -31.594 6.511 1.00 43.09 270 THR A CA 1
ATOM 2056 C C . THR A 1 270 ? -30.594 -31.280 5.089 1.00 43.09 270 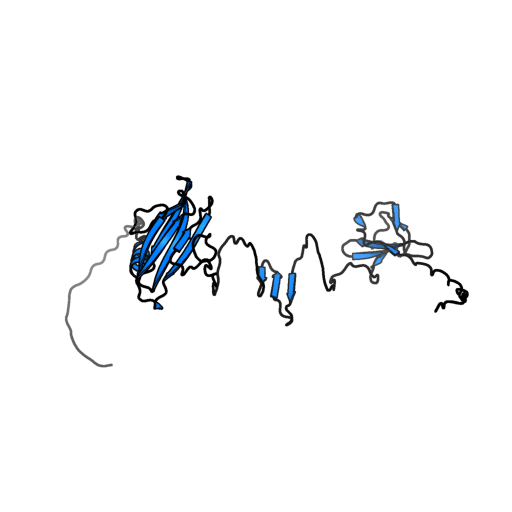THR A C 1
ATOM 2058 O O . THR A 1 270 ? -31.644 -30.675 4.872 1.00 43.09 270 THR A O 1
ATOM 2061 N N . LEU A 1 271 ? -29.751 -31.632 4.120 1.00 38.44 271 LEU A N 1
ATOM 2062 C CA . LEU A 1 271 ? -30.157 -31.653 2.723 1.00 38.44 271 LEU A CA 1
ATOM 2063 C C . LEU A 1 271 ? -31.394 -32.565 2.622 1.00 38.44 271 LEU A C 1
ATOM 2065 O O . LEU A 1 271 ? -31.399 -33.622 3.264 1.00 38.44 271 LEU A O 1
ATOM 2069 N N . PRO A 1 272 ? -32.453 -32.172 1.892 1.00 39.34 272 PRO A N 1
ATOM 2070 C CA . PRO A 1 272 ? -33.582 -33.062 1.664 1.00 39.34 272 PRO A CA 1
ATOM 2071 C C . PRO A 1 272 ? -33.058 -34.338 1.002 1.00 39.34 272 PRO A C 1
ATOM 2073 O O . PRO A 1 272 ? -32.264 -34.263 0.064 1.00 39.34 272 PRO A O 1
ATOM 2076 N N . GLY A 1 273 ? -33.449 -35.479 1.574 1.00 40.16 273 GLY A N 1
ATOM 2077 C CA . GLY A 1 273 ? -32.977 -36.801 1.189 1.00 40.16 273 GLY A CA 1
ATOM 2078 C C . GLY A 1 273 ? -33.110 -37.038 -0.309 1.00 40.16 273 GLY A C 1
ATOM 2079 O O . GLY A 1 273 ? -34.121 -36.695 -0.919 1.00 40.16 273 GLY A O 1
ATOM 2080 N N . GLU A 1 274 ? -32.064 -37.615 -0.888 1.00 40.22 274 GLU A N 1
ATOM 2081 C CA . GLU A 1 274 ? -32.152 -38.250 -2.192 1.00 40.22 274 GLU A CA 1
ATOM 2082 C C . GLU A 1 274 ? -33.063 -39.472 -2.042 1.00 40.22 274 GLU A C 1
ATOM 2084 O O . GLU A 1 274 ? -32.669 -40.502 -1.498 1.00 40.22 274 GLU A O 1
ATOM 2089 N N . ASP A 1 275 ? -34.309 -39.325 -2.490 1.00 48.75 275 ASP A N 1
ATOM 2090 C CA . ASP A 1 275 ? -35.157 -40.450 -2.857 1.00 48.75 275 ASP A CA 1
ATOM 2091 C C . ASP A 1 275 ? -34.460 -41.189 -4.006 1.00 48.75 275 ASP A C 1
ATOM 2093 O O . ASP A 1 275 ? -34.353 -40.672 -5.123 1.00 48.75 275 ASP A O 1
ATOM 2097 N N . GLY A 1 276 ? -33.955 -42.387 -3.730 1.00 42.69 276 GLY A N 1
ATOM 2098 C CA . GLY A 1 276 ? -33.282 -43.187 -4.738 1.00 42.69 276 GLY A CA 1
ATOM 2099 C C . GLY A 1 276 ? -32.914 -44.580 -4.255 1.00 42.69 276 GLY A C 1
ATOM 2100 O O . GLY A 1 276 ? -31.786 -44.811 -3.838 1.00 42.69 276 GLY A O 1
ATOM 2101 N N . ASP A 1 277 ? -33.875 -45.484 -4.435 1.00 42.28 277 ASP A N 1
ATOM 2102 C CA . ASP A 1 277 ? -33.710 -46.822 -5.023 1.00 42.28 277 ASP A CA 1
ATOM 2103 C C . ASP A 1 277 ? -34.113 -47.980 -4.096 1.00 42.28 277 ASP A C 1
ATOM 2105 O O . ASP A 1 277 ? -33.327 -48.522 -3.318 1.00 42.28 277 ASP A O 1
ATOM 2109 N N . ASP A 1 278 ? -35.391 -48.351 -4.222 1.00 48.50 278 ASP A N 1
ATOM 2110 C CA . ASP A 1 278 ? -35.934 -49.639 -3.806 1.00 48.50 278 ASP A CA 1
ATOM 2111 C C . ASP A 1 278 ? -35.309 -50.735 -4.683 1.00 48.50 278 ASP A C 1
ATOM 2113 O O . ASP A 1 278 ? -35.743 -50.987 -5.808 1.00 48.50 278 ASP A O 1
ATOM 2117 N N . GLY A 1 279 ? -34.276 -51.387 -4.156 1.00 40.34 279 GLY A N 1
ATOM 2118 C CA . GLY A 1 279 ? -33.684 -52.591 -4.726 1.00 40.34 279 GLY A CA 1
ATOM 2119 C C . GLY A 1 279 ? -33.784 -53.746 -3.741 1.00 40.34 279 GLY A C 1
ATOM 2120 O O . GLY A 1 279 ? -32.953 -53.870 -2.844 1.00 40.34 279 GLY A O 1
ATOM 2121 N N . ASP A 1 280 ? -34.811 -54.574 -3.925 1.00 47.53 280 ASP A N 1
ATOM 2122 C CA . ASP A 1 280 ? -34.979 -55.895 -3.321 1.00 47.53 280 ASP A CA 1
ATOM 2123 C C . ASP A 1 280 ? -33.671 -56.714 -3.326 1.00 47.53 280 ASP A C 1
ATOM 2125 O O . ASP A 1 280 ? -33.082 -56.904 -4.389 1.00 47.53 280 ASP A O 1
ATOM 2129 N N . ASP A 1 281 ? -33.290 -57.319 -2.193 1.00 49.31 281 ASP A N 1
ATOM 2130 C CA . ASP A 1 281 ? -32.972 -58.753 -2.211 1.00 49.31 281 ASP A CA 1
ATOM 2131 C C . ASP A 1 281 ? -33.095 -59.425 -0.832 1.00 49.31 281 ASP A C 1
ATOM 2133 O O . ASP A 1 281 ? -32.773 -58.870 0.221 1.00 49.31 281 ASP A O 1
ATOM 2137 N N . ASN A 1 282 ? -33.605 -60.650 -0.881 1.00 44.09 282 ASN A N 1
ATOM 2138 C CA . ASN A 1 282 ? -33.991 -61.519 0.224 1.00 44.09 282 ASN A CA 1
ATOM 2139 C C . ASN A 1 282 ? -32.815 -62.338 0.788 1.00 44.09 282 ASN A C 1
ATOM 2141 O O . ASN A 1 282 ? -31.871 -62.674 0.079 1.00 44.09 282 ASN A O 1
ATOM 2145 N N . GLY A 1 283 ? -32.978 -62.819 2.027 1.00 38.53 283 GLY A N 1
ATOM 2146 C CA . GLY A 1 283 ? -32.256 -63.979 2.579 1.00 38.53 283 GLY A CA 1
ATOM 2147 C C . GLY A 1 283 ? -31.909 -63.776 4.053 1.00 38.53 283 GLY A C 1
ATOM 2148 O O . GLY A 1 283 ? -30.911 -63.148 4.375 1.00 38.53 283 GLY A O 1
ATOM 2149 N N . ASP A 1 284 ? -32.821 -64.048 4.985 1.00 42.12 284 ASP A N 1
ATOM 2150 C CA . ASP A 1 284 ? -33.064 -65.355 5.625 1.00 42.12 284 ASP A CA 1
ATOM 2151 C C . ASP A 1 284 ? -31.845 -65.957 6.358 1.00 42.12 284 ASP A C 1
ATOM 2153 O O . ASP A 1 284 ? -30.802 -66.219 5.763 1.00 42.12 284 ASP A O 1
ATOM 2157 N N . GLY A 1 285 ? -32.044 -66.249 7.650 1.00 36.94 285 GLY A N 1
ATOM 2158 C CA . GLY A 1 285 ? -31.276 -67.267 8.368 1.00 36.94 285 GLY A CA 1
ATOM 2159 C C . GLY A 1 285 ? -30.623 -66.864 9.698 1.00 36.94 285 GLY A C 1
ATOM 2160 O O . GLY A 1 285 ? -29.458 -66.488 9.727 1.00 36.94 285 GLY A O 1
ATOM 2161 N N . GLY A 1 286 ? -31.306 -67.147 10.816 1.00 35.91 286 GLY A N 1
ATOM 2162 C CA . GLY A 1 286 ? -30.663 -67.903 11.909 1.00 35.91 286 GLY A CA 1
ATOM 2163 C C . GLY A 1 286 ? -30.316 -67.203 13.236 1.00 35.91 286 GLY A C 1
ATOM 2164 O O . GLY A 1 286 ? -29.224 -66.686 13.415 1.00 35.91 286 GLY A O 1
ATOM 2165 N N . SER A 1 287 ? -31.229 -67.339 14.206 1.00 39.06 287 SER A N 1
ATOM 2166 C CA . SER A 1 287 ? -31.022 -67.878 15.572 1.00 39.06 287 SER A CA 1
ATOM 2167 C C . SER A 1 287 ? -29.823 -67.430 16.450 1.00 39.06 287 SER A C 1
ATOM 2169 O O . SER A 1 287 ? -28.718 -67.928 16.302 1.00 39.06 287 SER A O 1
ATOM 2171 N N . THR A 1 288 ? -30.123 -66.564 17.435 1.00 42.66 288 THR A N 1
ATOM 2172 C CA . THR A 1 288 ? -29.908 -66.589 18.922 1.00 42.66 288 THR A CA 1
ATOM 2173 C C . THR A 1 288 ? -28.844 -67.525 19.597 1.00 42.66 288 THR A C 1
ATOM 2175 O O . THR A 1 288 ? -28.405 -68.495 18.999 1.00 42.66 288 THR A O 1
ATOM 2178 N N . PRO A 1 289 ? -28.530 -67.389 20.914 1.00 58.22 289 PRO A N 1
ATOM 2179 C CA . PRO A 1 289 ? -27.354 -66.702 21.470 1.00 58.22 289 PRO A CA 1
ATOM 2180 C C . PRO A 1 289 ? -26.510 -67.611 22.417 1.00 58.22 289 PRO A C 1
ATOM 2182 O O . PRO A 1 289 ? -26.939 -68.688 22.821 1.00 58.22 289 PRO A O 1
ATOM 2185 N N . GLY A 1 290 ? -25.328 -67.173 22.855 1.00 35.69 290 GLY A N 1
ATOM 2186 C CA . GLY A 1 290 ? -24.572 -67.842 23.934 1.00 35.69 290 GLY A CA 1
ATOM 2187 C C . GLY A 1 290 ? -23.265 -67.101 24.211 1.00 35.69 290 GLY A C 1
ATOM 2188 O O . GLY A 1 290 ? -22.474 -66.919 23.297 1.00 35.69 290 GLY A O 1
ATOM 2189 N N . SER A 1 291 ? -23.133 -66.405 25.343 1.00 42.28 291 SER A N 1
ATOM 2190 C CA . SER A 1 291 ? -22.647 -66.909 26.642 1.00 42.28 291 SER A CA 1
ATOM 2191 C C . SER A 1 291 ? -21.192 -67.379 26.596 1.00 42.28 291 SER A C 1
ATOM 2193 O O . SER A 1 291 ? -20.899 -68.398 25.976 1.00 42.28 291 SER A O 1
ATOM 2195 N N . GLY A 1 292 ? -20.317 -66.684 27.322 1.00 37.16 292 GLY A N 1
ATOM 2196 C CA . GLY A 1 292 ? -18.954 -67.137 27.573 1.00 37.16 292 GLY A CA 1
ATOM 2197 C C . GLY A 1 292 ? -18.039 -65.995 27.980 1.00 37.16 292 GLY A C 1
ATOM 2198 O O . GLY A 1 292 ? -17.310 -65.469 27.146 1.00 37.16 292 GLY A O 1
ATOM 2199 N N . ASP A 1 293 ? -18.105 -65.621 29.257 1.00 48.31 293 ASP A N 1
ATOM 2200 C CA . ASP A 1 293 ? -16.929 -65.130 29.970 1.00 48.31 293 ASP A CA 1
ATOM 2201 C C . ASP A 1 293 ? -15.807 -66.173 29.842 1.00 48.31 293 ASP A C 1
ATOM 2203 O O . ASP A 1 293 ? -16.092 -67.364 29.934 1.00 48.31 293 ASP A O 1
ATOM 2207 N N . GLU A 1 294 ? -14.567 -65.729 29.632 1.00 43.84 294 GLU A N 1
ATOM 2208 C CA . GLU A 1 294 ? -13.360 -66.212 30.323 1.00 43.84 294 GLU A CA 1
ATOM 2209 C C . GLU A 1 294 ? -12.113 -65.519 29.742 1.00 43.84 294 GLU A C 1
ATOM 2211 O O . GLU A 1 294 ? -11.735 -65.684 28.586 1.00 43.84 294 GLU A O 1
ATOM 2216 N N . ASP A 1 295 ? -11.514 -64.675 30.579 1.00 43.38 295 ASP A N 1
ATOM 2217 C CA . ASP A 1 295 ? -10.120 -64.773 30.999 1.00 43.38 295 ASP A CA 1
ATOM 2218 C C . ASP A 1 295 ? -9.017 -65.055 29.952 1.00 43.38 295 ASP A C 1
ATOM 2220 O O . ASP A 1 295 ? -8.767 -66.176 29.521 1.00 43.38 295 ASP A O 1
ATOM 2224 N N . SER A 1 296 ? -8.147 -64.044 29.841 1.00 43.81 296 SER A N 1
ATOM 2225 C CA . SER A 1 296 ? -6.725 -64.132 30.222 1.00 43.81 296 SER A CA 1
ATOM 2226 C C . SER A 1 296 ? -5.620 -64.266 29.152 1.00 43.81 296 SER A C 1
ATOM 2228 O O . SER A 1 296 ? -5.656 -65.073 28.233 1.00 43.81 296 SER A O 1
ATOM 2230 N N . PHE A 1 297 ? -4.570 -63.484 29.446 1.00 42.25 297 PHE A N 1
ATOM 2231 C CA . PHE A 1 297 ? -3.156 -63.539 29.050 1.00 42.25 297 PHE A CA 1
ATOM 2232 C C . PHE A 1 297 ? -2.716 -63.071 27.653 1.00 42.25 297 PHE A C 1
ATOM 2234 O O . PHE A 1 297 ? -3.030 -63.666 26.627 1.00 42.25 297 PHE A O 1
ATOM 2241 N N . GLY A 1 298 ? -1.842 -62.052 27.680 1.00 44.19 298 GLY A N 1
ATOM 2242 C CA . GLY A 1 298 ? -1.022 -61.561 26.573 1.00 44.19 298 GLY A CA 1
ATOM 2243 C C . GLY A 1 298 ? -0.578 -60.127 26.787 1.00 44.19 298 GLY A C 1
ATOM 2244 O O . GLY A 1 298 ? -1.173 -59.255 26.124 1.00 44.19 298 GLY A O 1
#

Secondary structure (DSSP, 8-state):
--------PPPPPPPPPPPPP-PPEEEEEEEGGGSPTT-EE-B--TT-SEEEEEEETTEEEEESS-EE--TT--TTSTT--EEE-TT------S----S----TT---S-EEEE-TTS-EEEEEETTEEEESS----S----S----S---PPBP--SSSS---SSEE--SEEEEPPPPTT-EEEEEEE--GGG-SEEEEEEEESSTTEEEEETTEEEESEEEEEEETT-EEEEEEEEETTTTEEEEEEEEESHHHHHHHHHT-------PPP-------------------------

Sequence (298 aa):
MASKIGQVTYLQKGEKGDAGDRGPSLRGPLDWKKVETGFQFQSGADGEEFIDIVTYNGKYYQCIVSHSKSSSRYPGSSYNYWRVASGLPFVASDLLLTTYALIKNLGVETVEMKGSDGNIIFQVKDGNVTCKEGIFENVKVNGDLTATSLRLKQHTGASINAVNGAITTNPEITLPRLQPGECMEVKMLTPIATRLNIAYVFRGTTSAVKIYASWDTGGSTLKGSYLGGVCIDFIGRYDSSSETTIWQAIPLNDEARSLLESMKVDNSATLPGEDGDDGDDNGDGGSTPGSGDEDSFG

Foldseek 3Di:
DDDDDDDDDDDDDPDDPDDDDDFAAEDDQAALVPDDFQDWADCRPPPDNYFYWYDDPNFIWTFNDIDGDDPQPDVVHPPPRIDGPPDDPDPPDPDDDDPDDDDDPDDDQKDFDADPVRDTQWMDHPNDTHHNDDDDPPDDDDDDDDDPDDDWDEDDDDDDDEGPTQEYQDLEDEYEWDDPPDKHKHKYAFAQVPQDWDKHKYAYPDQLEWEDEPPDPIGRMDIDIDGHGKMWMWIWDQDPVSRGIYIYIDIPDVVSVVVVVVPPDPPPPDDPDPPDDDDDDDDDDDDDDDDDDDDDDD